Protein AF-A0A7S4SHX2-F1 (afdb_monomer)

Sequence (181 aa):
MDSRLLVDLASVGEGFYSYIPDPASVGGGIVMATAQLLATAAREVCLLIFPDAGLELQDPVVLGGWRVEDKGECVLVPLGSLQFGQSKDVVVPLKVTSPGDVCIAFRYTTNTGKRREGAAVDARVPGDVVAEAEVEVEAQWCRSICAQELRRVLASMTETSSEATLSSCRRFITDVSKKIE

Foldseek 3Di:
DPVVVVVVVCVVVLHDDDDDPDPVCVVVVVVVRVVQVVQWFWFQKKKKKAWDDFKDFDPVQWFQPFDWDDPPRIIITGPGTDGPPDDDDIQGDIDGRAWTKMWMKMWTAGPVRDIDIGDIDIDTDHNDPDDDDDPVNLVVNLVRNVNVVVVVLVVVCVVDPDPVSVVSVVVVVVVSVVVND

Organism: NCBI:txid311494

Nearest PDB structures (foldseek):
  2yn3-assembly3_D  TM=4.699E-01  e=1.182E+00  Salmonella enterica subsp. enterica serovar Typhimurium str. LT2
  4xbm-assembly2_B  TM=4.355E-01  e=9.990E-01  Homo sapiens
  6tpu-assembly2_B  TM=5.310E-01  e=7.511E+00  Homo sapiens
  6zlx-assembly1_A  TM=2.372E-01  e=4.311E-01  Homo sapiens
  2yn3-assembly2_B  TM=3.269E-01  e=4.055E+00  Salmonella enterica subsp. enterica serovar Typhimurium str. LT2

Secondary structure (DSSP, 8-state):
--HHHHHHHHHHTT------SSGGGHHHHHHHHHHHHHTEEEEEEEEEEEE-TTEEEPSSSSTTS---EE-SS-EEEEEEEEETTB-------EEESS-EEEEEEEEEEETTS-EEEPPPEEEEE-SS--SSPPHHHHHHHHHHHHHHHHHHHHHHHHH--SHHHHHHHHHHHHHHHHH--

pLDDT: mean 83.36, std 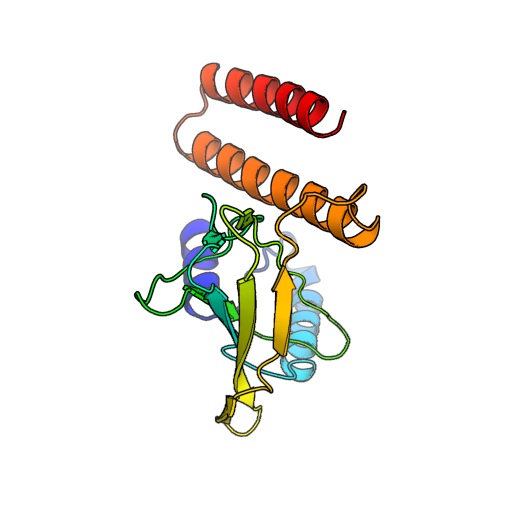10.48, range [42.97, 94.81]

Radius of gyration: 19.38 Å; Cα contacts (8 Å, |Δi|>4): 249; chains: 1; bounding box: 39×43×50 Å

Structure (mmCIF, N/CA/C/O backbone):
data_AF-A0A7S4SHX2-F1
#
_entry.id   AF-A0A7S4SHX2-F1
#
loop_
_atom_site.group_PDB
_atom_site.id
_atom_site.type_symbol
_atom_site.label_atom_id
_atom_site.label_alt_id
_atom_site.label_comp_id
_atom_site.label_asym_id
_atom_site.label_entity_id
_atom_site.label_seq_id
_atom_site.pdbx_PDB_ins_code
_atom_site.Cartn_x
_atom_site.Cartn_y
_atom_site.Cartn_z
_atom_site.occupancy
_atom_site.B_iso_or_equiv
_atom_site.auth_seq_id
_atom_site.auth_comp_id
_atom_site.auth_asym_id
_atom_site.auth_atom_id
_atom_site.pdbx_PDB_model_num
ATOM 1 N N . MET A 1 1 ? 1.999 1.743 -29.105 1.00 63.00 1 MET A N 1
ATOM 2 C CA . MET A 1 1 ? 2.151 0.791 -27.986 1.00 63.00 1 MET A CA 1
ATOM 3 C C . MET A 1 1 ? 1.043 1.078 -26.992 1.00 63.00 1 MET A C 1
ATOM 5 O O . MET A 1 1 ? 0.804 2.252 -26.739 1.00 63.00 1 MET A O 1
ATOM 9 N N . ASP A 1 2 ? 0.356 0.056 -26.486 1.00 83.06 2 ASP A N 1
ATOM 10 C CA . ASP A 1 2 ? -0.701 0.244 -25.488 1.00 83.06 2 ASP A CA 1
ATOM 11 C C . ASP A 1 2 ? -0.078 0.305 -24.086 1.00 83.06 2 ASP A C 1
ATOM 13 O O . ASP A 1 2 ? 0.272 -0.716 -23.494 1.00 83.06 2 ASP A O 1
ATOM 17 N N . SER A 1 3 ? 0.131 1.521 -23.582 1.00 83.19 3 SER A N 1
ATOM 18 C CA . SER A 1 3 ? 0.699 1.741 -22.251 1.00 83.19 3 SER A CA 1
ATOM 19 C C . SER A 1 3 ? -0.237 1.286 -21.134 1.00 83.19 3 SER A C 1
ATOM 21 O O . SER A 1 3 ? 0.256 0.945 -20.062 1.00 83.19 3 SER A O 1
ATOM 23 N N . ARG A 1 4 ? -1.557 1.232 -21.369 1.00 82.12 4 ARG A N 1
ATOM 24 C CA . ARG A 1 4 ? -2.521 0.770 -20.362 1.00 82.12 4 ARG A CA 1
ATOM 25 C C . ARG A 1 4 ? -2.327 -0.715 -20.104 1.00 82.12 4 ARG A C 1
ATOM 27 O O . ARG A 1 4 ? -2.115 -1.102 -18.963 1.00 82.12 4 ARG A O 1
ATOM 34 N N . LEU A 1 5 ? -2.240 -1.509 -21.171 1.00 88.19 5 LEU A N 1
ATOM 35 C CA . LEU A 1 5 ? -1.971 -2.944 -21.066 1.00 88.19 5 LEU A CA 1
ATOM 36 C C . LEU A 1 5 ? -0.662 -3.241 -20.314 1.00 88.19 5 LEU A C 1
ATOM 38 O O . LEU A 1 5 ? -0.605 -4.166 -19.508 1.00 88.19 5 LEU A O 1
ATOM 42 N N . LEU A 1 6 ? 0.396 -2.464 -20.563 1.00 88.12 6 LEU A N 1
ATOM 43 C CA . LEU A 1 6 ? 1.688 -2.657 -19.894 1.00 88.12 6 LEU A CA 1
ATOM 44 C C . LEU A 1 6 ? 1.652 -2.255 -18.414 1.00 88.12 6 LEU A C 1
ATOM 46 O O . LEU A 1 6 ? 2.275 -2.922 -17.589 1.00 88.12 6 LEU A O 1
ATOM 50 N N . VAL A 1 7 ? 0.907 -1.202 -18.068 1.00 85.06 7 VAL A N 1
ATOM 51 C CA . VAL A 1 7 ? 0.661 -0.810 -16.672 1.00 85.06 7 VAL A CA 1
ATOM 52 C C . VAL A 1 7 ? -0.168 -1.869 -15.949 1.00 85.06 7 VAL A C 1
ATOM 54 O O . VAL A 1 7 ? 0.149 -2.209 -14.809 1.00 85.06 7 VAL A O 1
ATOM 57 N N . ASP A 1 8 ? -1.176 -2.439 -16.605 1.00 85.00 8 ASP A N 1
ATOM 58 C CA . ASP A 1 8 ? -2.000 -3.506 -16.037 1.00 85.00 8 ASP A CA 1
ATOM 59 C C . ASP A 1 8 ? -1.182 -4.778 -15.816 1.00 85.00 8 ASP A C 1
ATOM 61 O O . ASP A 1 8 ? -1.235 -5.366 -14.737 1.00 85.00 8 ASP A O 1
ATOM 65 N N . LEU A 1 9 ? -0.355 -5.161 -16.793 1.00 86.69 9 LEU A N 1
ATOM 66 C CA . LEU A 1 9 ? 0.543 -6.306 -16.673 1.00 86.69 9 LEU A CA 1
ATOM 67 C C . LEU A 1 9 ? 1.544 -6.120 -15.528 1.00 86.69 9 LEU A C 1
ATOM 69 O O . LEU A 1 9 ? 1.740 -7.037 -14.732 1.00 86.69 9 LEU A O 1
ATOM 73 N N . ALA A 1 10 ? 2.145 -4.933 -15.415 1.00 85.56 10 ALA A N 1
ATOM 74 C CA . ALA A 1 10 ? 3.028 -4.604 -14.302 1.00 85.56 10 ALA A CA 1
ATOM 75 C C . ALA A 1 10 ? 2.276 -4.655 -12.963 1.00 85.56 10 ALA A C 1
ATOM 77 O O . ALA A 1 10 ? 2.775 -5.235 -12.005 1.00 85.56 10 ALA A O 1
ATOM 78 N N . SER A 1 11 ? 1.048 -4.135 -12.913 1.00 78.94 11 SER A N 1
ATOM 79 C CA . SER A 1 11 ? 0.213 -4.150 -11.706 1.00 78.94 11 SER A CA 1
ATOM 80 C C . SER A 1 11 ? -0.168 -5.567 -11.268 1.00 78.94 11 SER A C 1
ATOM 82 O O . SER A 1 11 ? -0.203 -5.843 -10.074 1.00 78.94 11 SER A O 1
ATOM 84 N N . VAL A 1 12 ? -0.455 -6.472 -12.211 1.00 80.62 12 VAL A N 1
ATOM 85 C CA . VAL A 1 12 ? -0.759 -7.888 -11.925 1.00 80.62 12 VAL A CA 1
ATOM 86 C C . VAL A 1 12 ? 0.500 -8.662 -11.533 1.00 80.62 12 VAL A C 1
ATOM 88 O O . VAL A 1 12 ? 0.444 -9.515 -10.655 1.00 80.62 12 VAL A O 1
ATOM 91 N N . GLY A 1 13 ? 1.637 -8.365 -12.163 1.00 80.25 13 GLY A N 1
ATOM 92 C CA . GLY A 1 13 ? 2.916 -9.017 -11.882 1.00 80.25 13 GLY A CA 1
ATOM 93 C C . GLY A 1 13 ? 3.686 -8.449 -10.686 1.00 80.25 13 GLY A C 1
ATOM 94 O O . GLY A 1 13 ? 4.833 -8.846 -10.494 1.00 80.25 13 GLY A O 1
ATOM 95 N N . GLU A 1 14 ? 3.106 -7.503 -9.937 1.00 74.06 14 GLU A N 1
ATOM 96 C CA . GLU A 1 14 ? 3.786 -6.723 -8.885 1.00 74.06 14 GLU A CA 1
ATOM 97 C C . GLU A 1 14 ? 5.120 -6.102 -9.355 1.00 74.06 14 GLU A C 1
ATOM 99 O O . GLU A 1 14 ? 6.087 -5.987 -8.601 1.00 74.06 14 GLU A O 1
ATOM 104 N N . GLY A 1 15 ? 5.186 -5.741 -10.635 1.00 78.50 15 GLY A N 1
ATOM 105 C CA . GLY A 1 15 ? 6.356 -5.179 -11.293 1.00 78.50 15 GLY A CA 1
ATOM 106 C C . GLY A 1 15 ? 6.233 -3.679 -11.538 1.00 78.50 15 GLY A C 1
ATOM 107 O O . GLY A 1 15 ? 5.272 -3.019 -11.146 1.00 78.50 15 GLY A O 1
ATOM 108 N N . PHE A 1 16 ? 7.219 -3.139 -12.249 1.00 79.69 16 PHE A N 1
ATOM 109 C CA . PHE A 1 16 ? 7.261 -1.728 -12.616 1.00 79.69 16 PHE A CA 1
ATOM 110 C C . PHE A 1 16 ? 7.205 -1.580 -14.132 1.00 79.69 16 PHE A C 1
ATOM 112 O O . PHE A 1 16 ? 7.867 -2.310 -14.869 1.00 79.69 16 PHE A O 1
ATOM 119 N N . TYR A 1 17 ? 6.437 -0.597 -14.590 1.00 86.69 17 TYR A N 1
ATOM 120 C CA . TYR A 1 17 ? 6.470 -0.130 -15.967 1.00 86.69 17 TYR A CA 1
ATOM 121 C C . TYR A 1 17 ? 7.208 1.208 -16.016 1.00 86.69 17 TYR A C 1
ATOM 123 O O . TYR A 1 17 ? 6.939 2.100 -15.213 1.00 86.69 17 TYR A O 1
ATOM 131 N N . SER A 1 18 ? 8.124 1.352 -16.972 1.00 84.44 18 SER A N 1
ATOM 132 C CA . SER A 1 18 ? 8.821 2.608 -17.234 1.00 84.44 18 SER A CA 1
ATOM 133 C C . SER A 1 18 ? 8.745 2.930 -18.718 1.00 84.44 18 SER A C 1
ATOM 135 O O . SER A 1 18 ? 9.095 2.104 -19.562 1.00 84.44 18 SER A O 1
ATOM 137 N N . TYR A 1 19 ? 8.270 4.133 -19.034 1.00 87.19 19 TYR A N 1
ATOM 138 C CA . TYR A 1 19 ? 8.287 4.651 -20.393 1.00 87.19 19 TYR A CA 1
ATOM 139 C C . TYR A 1 19 ? 9.632 5.327 -20.660 1.00 87.19 19 TYR A C 1
ATOM 141 O O . TYR A 1 19 ? 10.024 6.242 -19.938 1.00 87.19 19 TYR A O 1
ATOM 149 N N . ILE A 1 20 ? 10.323 4.883 -21.709 1.00 88.50 20 ILE A N 1
ATOM 150 C CA . ILE A 1 20 ? 11.644 5.385 -22.091 1.00 88.50 20 ILE A CA 1
ATOM 151 C C . ILE A 1 20 ? 11.479 6.212 -23.374 1.00 88.50 20 ILE A C 1
ATOM 153 O O . ILE A 1 20 ? 11.303 5.628 -24.444 1.00 88.50 20 ILE A O 1
ATOM 157 N N . PRO A 1 21 ? 11.491 7.556 -23.292 1.00 87.12 21 PRO A N 1
ATOM 158 C CA . PRO A 1 21 ? 11.222 8.423 -24.442 1.00 87.12 21 PRO A CA 1
ATOM 159 C C . PRO A 1 21 ? 12.383 8.478 -25.445 1.00 87.12 21 PRO A C 1
ATOM 161 O O . PRO A 1 21 ? 12.156 8.766 -26.617 1.00 87.12 21 PRO A O 1
ATOM 164 N N . ASP A 1 22 ? 13.609 8.203 -24.991 1.00 91.12 22 ASP A N 1
ATOM 165 C CA . ASP A 1 22 ? 14.826 8.199 -25.805 1.00 91.12 22 ASP A CA 1
ATOM 166 C C . ASP A 1 22 ? 15.535 6.837 -25.690 1.00 91.12 22 ASP A C 1
ATOM 168 O O . ASP A 1 22 ? 15.981 6.479 -24.592 1.00 91.12 22 ASP A O 1
ATOM 172 N N . PRO A 1 23 ? 15.696 6.079 -26.791 1.00 90.12 23 PRO A N 1
ATOM 173 C CA . PRO A 1 23 ? 16.412 4.806 -26.795 1.00 90.12 23 PRO A CA 1
ATOM 174 C C . PRO A 1 23 ? 17.828 4.875 -26.213 1.00 90.12 23 PRO A C 1
ATOM 176 O O . PRO A 1 23 ? 18.279 3.893 -25.625 1.00 90.12 23 PRO A O 1
ATOM 179 N N . ALA A 1 24 ? 18.523 6.015 -26.310 1.00 93.06 24 ALA A N 1
ATOM 180 C CA . ALA A 1 24 ? 19.858 6.168 -25.727 1.00 93.06 24 ALA A CA 1
ATOM 181 C C . ALA A 1 24 ? 19.855 6.042 -24.190 1.00 93.06 24 ALA A C 1
ATOM 183 O O . ALA A 1 24 ? 20.862 5.668 -23.590 1.00 93.06 24 ALA A O 1
ATOM 184 N N . SER A 1 25 ? 18.710 6.284 -23.545 1.00 89.38 25 SER A N 1
ATOM 185 C CA . SER A 1 25 ? 18.538 6.188 -22.090 1.00 89.38 25 SER A CA 1
ATOM 186 C C . SER A 1 25 ? 18.133 4.791 -21.591 1.00 89.38 25 SER A C 1
ATOM 188 O O . SER A 1 25 ? 18.010 4.578 -20.382 1.00 89.38 25 SER A O 1
ATOM 190 N N . VAL A 1 26 ? 17.992 3.804 -22.490 1.00 93.31 26 VAL A N 1
ATOM 191 C CA . VAL A 1 26 ? 17.561 2.438 -22.134 1.00 93.31 26 VAL A CA 1
ATOM 192 C C . VAL A 1 26 ? 18.474 1.767 -21.108 1.00 93.31 26 VAL A C 1
ATOM 194 O O . VAL A 1 26 ? 17.993 1.093 -20.197 1.00 93.31 26 VAL A O 1
ATOM 197 N N . GLY A 1 27 ? 19.787 2.006 -21.200 1.00 91.62 27 GLY A N 1
ATOM 198 C CA . GLY A 1 27 ? 20.759 1.457 -20.255 1.00 91.62 27 GLY A CA 1
ATOM 199 C C . GLY A 1 27 ? 20.479 1.896 -18.816 1.00 91.62 27 GLY A C 1
ATOM 200 O O . GLY A 1 27 ? 20.525 1.074 -17.904 1.00 91.62 27 GLY A O 1
ATOM 201 N N . GLY A 1 28 ? 20.096 3.162 -18.617 1.00 91.12 28 GLY A N 1
ATOM 202 C CA . GLY A 1 28 ? 19.725 3.687 -17.301 1.00 91.12 28 GLY A CA 1
ATOM 203 C C . GLY A 1 28 ? 18.475 3.012 -16.734 1.00 91.12 28 GLY A C 1
ATOM 204 O O . GLY A 1 28 ? 18.450 2.651 -15.558 1.00 91.12 28 GLY A O 1
ATOM 205 N N . GLY A 1 29 ? 17.473 2.759 -17.583 1.00 89.25 29 GLY A N 1
ATOM 206 C CA . GLY A 1 29 ? 16.267 2.020 -17.200 1.00 89.25 29 GLY A CA 1
ATOM 207 C C . GLY A 1 29 ? 16.567 0.595 -16.720 1.00 89.25 29 GLY A C 1
ATOM 208 O O . GLY A 1 29 ? 16.051 0.173 -15.687 1.00 89.25 29 GLY A O 1
ATOM 209 N N . ILE A 1 30 ? 17.455 -0.123 -17.416 1.00 91.06 30 ILE A N 1
ATOM 210 C CA . ILE A 1 30 ? 17.873 -1.486 -17.037 1.00 91.06 30 ILE A CA 1
ATOM 211 C C . ILE A 1 30 ? 18.641 -1.486 -15.710 1.00 91.06 30 ILE A C 1
ATOM 213 O O . ILE A 1 30 ? 18.382 -2.327 -14.845 1.00 91.06 30 ILE A O 1
ATOM 217 N N . VAL A 1 31 ? 19.571 -0.543 -15.525 1.00 93.88 31 VAL A N 1
ATOM 218 C CA . VAL A 1 31 ? 20.340 -0.419 -14.277 1.00 93.88 31 VAL A CA 1
ATOM 219 C C . VAL A 1 31 ? 19.411 -0.129 -13.099 1.00 93.88 31 VAL A C 1
ATOM 221 O O . VAL A 1 31 ? 19.521 -0.787 -12.067 1.00 93.88 31 VAL A O 1
ATOM 224 N N . MET A 1 32 ? 18.451 0.786 -13.266 1.00 89.50 32 MET A N 1
ATOM 225 C CA . MET A 1 32 ? 17.457 1.097 -12.235 1.00 89.50 32 MET A CA 1
ATOM 226 C C . MET A 1 32 ? 16.594 -0.122 -11.887 1.00 89.50 32 MET A C 1
ATOM 228 O O . MET A 1 32 ? 16.439 -0.447 -10.712 1.00 89.50 32 MET A O 1
ATOM 232 N N . ALA A 1 33 ? 16.083 -0.839 -12.892 1.00 88.75 33 ALA A N 1
ATOM 233 C CA . ALA A 1 33 ? 15.281 -2.042 -12.670 1.00 88.75 33 ALA A CA 1
ATOM 234 C C . ALA A 1 33 ? 16.078 -3.134 -11.932 1.00 88.75 33 ALA A C 1
ATOM 236 O O . ALA A 1 33 ? 15.572 -3.766 -11.004 1.00 88.75 33 ALA A O 1
ATOM 237 N N . THR A 1 34 ? 17.351 -3.315 -12.295 1.00 91.56 34 THR A N 1
ATOM 238 C CA . THR A 1 34 ? 18.249 -4.266 -11.623 1.00 91.56 34 THR A CA 1
ATOM 239 C C . THR A 1 34 ? 18.500 -3.852 -10.175 1.00 91.56 34 THR A C 1
ATOM 241 O O . THR A 1 34 ? 18.431 -4.687 -9.276 1.00 91.56 34 THR A O 1
ATOM 244 N N . ALA A 1 35 ? 18.733 -2.561 -9.924 1.00 90.69 35 ALA A N 1
ATOM 245 C CA . ALA A 1 35 ? 18.922 -2.037 -8.576 1.00 90.69 35 ALA A CA 1
ATOM 246 C C . ALA A 1 35 ? 17.677 -2.247 -7.699 1.00 90.69 35 ALA A C 1
ATOM 248 O O . ALA A 1 35 ? 17.803 -2.728 -6.577 1.00 90.69 35 ALA A O 1
ATOM 249 N N . GLN A 1 36 ? 16.477 -1.968 -8.218 1.00 88.19 36 GLN A N 1
ATOM 250 C CA . GLN A 1 36 ? 15.208 -2.209 -7.519 1.00 88.19 36 GLN A CA 1
ATOM 251 C C . GLN A 1 36 ? 15.005 -3.692 -7.179 1.00 88.19 36 GLN A C 1
ATOM 253 O O . GLN A 1 36 ? 14.590 -4.029 -6.067 1.00 88.19 36 GLN A O 1
ATOM 258 N N . LEU A 1 37 ? 15.343 -4.589 -8.108 1.00 88.25 37 LEU A N 1
ATOM 259 C CA . LEU A 1 37 ? 15.261 -6.031 -7.885 1.00 88.25 37 LEU A CA 1
ATOM 260 C C . LEU A 1 37 ? 16.235 -6.489 -6.791 1.00 88.25 37 LEU A C 1
ATOM 262 O O . LEU A 1 37 ? 15.842 -7.227 -5.892 1.00 88.25 37 LEU A O 1
ATOM 266 N N . LEU A 1 38 ? 17.481 -6.013 -6.824 1.00 90.50 38 LEU A N 1
ATOM 267 C CA . LEU A 1 38 ? 18.499 -6.351 -5.823 1.00 90.50 38 LEU A CA 1
ATOM 268 C C . LEU A 1 38 ? 18.214 -5.726 -4.449 1.00 90.50 38 LEU A C 1
ATOM 270 O O . LEU A 1 38 ? 18.573 -6.309 -3.428 1.00 90.50 38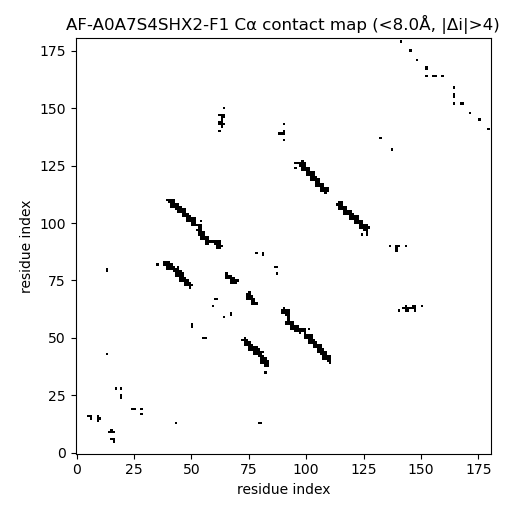 LEU A O 1
ATOM 274 N N . ALA A 1 39 ? 17.548 -4.572 -4.411 1.00 91.56 39 ALA A N 1
ATOM 275 C CA . ALA A 1 39 ? 17.140 -3.903 -3.179 1.00 91.56 39 ALA A CA 1
ATOM 276 C C . ALA A 1 39 ? 15.856 -4.486 -2.564 1.00 91.56 39 ALA A C 1
ATOM 278 O O . ALA A 1 39 ? 15.449 -4.049 -1.487 1.00 91.56 39 ALA A O 1
ATOM 279 N N . THR A 1 40 ? 15.199 -5.450 -3.217 1.00 90.88 40 THR A N 1
ATOM 280 C CA . THR A 1 40 ? 13.945 -6.031 -2.724 1.00 90.88 40 THR A CA 1
ATOM 281 C C . THR A 1 40 ? 14.190 -6.874 -1.470 1.00 90.88 40 THR A C 1
ATOM 283 O O . THR A 1 40 ? 14.861 -7.904 -1.507 1.00 90.88 40 THR A O 1
ATOM 286 N N . ALA A 1 41 ? 13.604 -6.445 -0.354 1.00 90.31 41 ALA A N 1
ATOM 287 C CA . ALA A 1 41 ? 13.675 -7.113 0.941 1.00 90.31 41 ALA A CA 1
ATOM 288 C C . ALA A 1 41 ? 12.588 -8.189 1.092 1.00 90.31 41 ALA A C 1
ATOM 290 O O . ALA A 1 41 ? 12.845 -9.278 1.610 1.00 90.31 41 ALA A O 1
ATOM 291 N N . ALA A 1 42 ? 11.377 -7.892 0.617 1.00 91.88 42 ALA A N 1
ATOM 292 C CA . ALA A 1 42 ? 10.224 -8.780 0.692 1.00 91.88 42 ALA A CA 1
ATOM 293 C C . ALA A 1 42 ? 9.330 -8.626 -0.545 1.00 91.88 42 ALA A C 1
ATOM 295 O O . ALA A 1 42 ? 9.253 -7.549 -1.135 1.00 91.88 42 ALA A O 1
ATOM 296 N N . ARG A 1 43 ? 8.661 -9.710 -0.935 1.00 91.75 43 ARG A N 1
ATOM 297 C CA . ARG A 1 43 ? 7.742 -9.793 -2.083 1.00 91.75 43 ARG A CA 1
ATOM 298 C C . ARG A 1 43 ? 6.343 -10.165 -1.604 1.00 91.75 43 ARG A C 1
ATOM 300 O O . ARG A 1 43 ? 6.237 -10.724 -0.513 1.00 91.75 43 ARG A O 1
ATOM 307 N N . GLU A 1 44 ? 5.312 -9.919 -2.414 1.00 91.00 44 GLU A N 1
ATOM 308 C CA . GLU A 1 44 ? 3.923 -10.299 -2.099 1.00 91.00 44 GLU A CA 1
ATOM 309 C C . GLU A 1 44 ? 3.505 -9.834 -0.692 1.00 91.00 44 GLU A C 1
ATOM 311 O O . GLU A 1 44 ? 2.950 -10.595 0.104 1.00 91.00 44 GLU A O 1
ATOM 316 N N . VAL A 1 45 ? 3.888 -8.608 -0.329 1.00 92.81 45 VAL A N 1
ATOM 317 C CA . VAL A 1 45 ? 3.605 -8.050 0.988 1.00 92.81 45 VAL A CA 1
ATOM 318 C C . VAL A 1 45 ? 2.137 -7.666 1.037 1.00 92.81 45 VAL A C 1
ATOM 320 O O . VAL A 1 45 ? 1.677 -6.852 0.239 1.00 92.81 45 VAL A O 1
ATOM 323 N N . CYS A 1 46 ? 1.419 -8.217 2.003 1.00 94.00 46 CYS A N 1
ATOM 324 C CA . CYS A 1 46 ? 0.022 -7.915 2.269 1.00 94.00 46 CYS A CA 1
ATOM 325 C C . CYS A 1 46 ? -0.115 -7.403 3.698 1.00 94.00 46 CYS A C 1
ATOM 327 O O . CYS A 1 46 ? 0.357 -8.056 4.629 1.00 94.00 46 CYS A O 1
ATOM 329 N N . LEU A 1 47 ? -0.787 -6.269 3.868 1.00 94.56 47 LEU A N 1
ATOM 330 C CA . LEU A 1 47 ? -1.238 -5.788 5.169 1.00 94.56 47 LEU A CA 1
ATOM 331 C C . LEU A 1 47 ? -2.602 -6.411 5.470 1.00 94.56 47 LEU A C 1
ATOM 333 O O . LEU A 1 47 ? -3.468 -6.421 4.598 1.00 94.56 47 LEU A O 1
ATOM 337 N N . LEU A 1 48 ? -2.785 -6.938 6.674 1.00 94.81 48 LEU A N 1
ATOM 338 C CA . LEU A 1 48 ? -4.053 -7.465 7.162 1.00 94.81 48 LEU A CA 1
ATOM 339 C C . LEU A 1 48 ? -4.530 -6.580 8.310 1.00 94.81 48 LEU A C 1
ATOM 341 O O . LEU A 1 48 ? -3.788 -6.366 9.268 1.00 94.81 48 LEU A O 1
ATOM 345 N N . ILE A 1 49 ? -5.750 -6.070 8.195 1.00 94.06 49 ILE A N 1
ATOM 346 C CA . ILE A 1 49 ? -6.360 -5.153 9.156 1.00 94.06 49 ILE A CA 1
ATOM 347 C C . ILE A 1 49 ? -7.580 -5.846 9.757 1.00 94.06 49 ILE A C 1
ATOM 349 O O . ILE A 1 49 ? -8.488 -6.245 9.026 1.00 94.06 49 ILE A O 1
ATOM 353 N N . PHE A 1 50 ? -7.593 -5.969 11.080 1.00 93.56 50 PHE A N 1
ATOM 354 C CA . PHE A 1 50 ? -8.651 -6.599 11.862 1.00 93.56 50 PHE A CA 1
ATOM 355 C C . PHE A 1 50 ? -9.239 -5.545 12.814 1.00 93.56 50 PHE A C 1
ATOM 357 O O . PHE A 1 50 ? -8.651 -5.282 13.866 1.00 93.56 50 PHE A O 1
ATOM 364 N N . PRO A 1 51 ? -10.334 -4.867 12.430 1.00 90.94 51 PRO A N 1
ATOM 365 C CA . PRO A 1 51 ? -11.008 -3.919 13.309 1.00 90.94 51 PRO A CA 1
ATOM 366 C C . PRO A 1 51 ? -11.886 -4.646 14.340 1.00 90.94 51 PRO A C 1
ATOM 368 O O . PRO A 1 51 ? -12.624 -5.568 13.991 1.00 90.94 51 PRO A O 1
ATOM 371 N N . ASP A 1 52 ? -11.843 -4.205 15.597 1.00 90.88 52 ASP A N 1
ATOM 372 C CA . ASP A 1 52 ? -12.734 -4.707 16.646 1.00 90.88 52 ASP A CA 1
ATOM 373 C C . ASP A 1 52 ? -14.203 -4.296 16.461 1.00 90.88 52 ASP A C 1
ATOM 375 O O . ASP A 1 52 ? -14.554 -3.352 15.745 1.00 90.88 52 ASP A O 1
ATOM 379 N N . ALA A 1 53 ? -15.075 -4.965 17.224 1.00 78.19 53 ALA A N 1
ATOM 380 C CA . ALA A 1 53 ? -16.468 -4.574 17.394 1.00 78.19 53 ALA A CA 1
ATOM 381 C C . ALA A 1 53 ? -16.566 -3.132 17.937 1.00 78.19 53 ALA A C 1
ATOM 383 O O . ALA A 1 53 ? -16.284 -2.870 19.106 1.00 78.19 53 ALA A O 1
ATOM 384 N N . GLY A 1 54 ? -16.966 -2.197 17.070 1.00 81.75 54 GLY A N 1
ATOM 385 C CA . GLY A 1 54 ? -17.050 -0.764 17.378 1.00 81.75 54 GLY A CA 1
ATOM 386 C C . GLY A 1 54 ? -16.235 0.137 16.449 1.00 81.75 54 GLY A C 1
ATOM 387 O O . GLY A 1 54 ? -16.432 1.357 16.455 1.00 81.75 54 GLY A O 1
ATOM 388 N N . LEU A 1 55 ? -15.357 -0.448 15.632 1.00 88.12 55 LEU A N 1
ATOM 389 C CA . LEU A 1 55 ? -14.557 0.258 14.640 1.00 88.12 55 LEU A CA 1
ATOM 390 C C . LEU A 1 55 ? -15.029 -0.119 13.236 1.00 88.12 55 LEU A C 1
ATOM 392 O O . LEU A 1 55 ? -14.960 -1.272 12.823 1.00 88.12 55 LEU A O 1
ATOM 396 N N . GLU A 1 56 ? -15.512 0.869 12.493 1.00 88.81 56 GLU A N 1
ATOM 397 C CA . GLU A 1 56 ? -15.934 0.698 11.105 1.00 88.81 56 GLU A CA 1
ATOM 398 C C . GLU A 1 56 ? -14.871 1.305 10.184 1.00 88.81 56 GLU A C 1
ATOM 400 O O . GLU A 1 56 ? -14.516 2.478 10.315 1.00 88.81 56 GLU A O 1
ATOM 405 N N . LEU A 1 57 ? -14.360 0.523 9.233 1.00 88.69 57 LEU A N 1
ATOM 406 C CA . LEU A 1 57 ? -13.503 1.048 8.168 1.00 88.69 57 LEU A CA 1
ATOM 407 C C . LEU A 1 57 ? -14.350 1.939 7.250 1.00 88.69 57 LEU A C 1
ATOM 409 O O . LEU A 1 57 ? -15.387 1.504 6.753 1.00 88.69 57 LEU A O 1
ATOM 413 N N . GLN A 1 58 ? -13.939 3.192 7.050 1.00 87.88 58 GLN A N 1
ATOM 414 C CA . GLN A 1 58 ? -14.676 4.118 6.185 1.00 87.88 58 GLN A CA 1
ATOM 415 C C . GLN A 1 58 ? -14.298 3.924 4.725 1.00 87.88 58 GLN A C 1
ATOM 417 O O . GLN A 1 58 ? -13.138 3.682 4.424 1.00 87.88 58 GLN A O 1
ATOM 422 N N . ASP A 1 59 ? -15.243 4.136 3.811 1.00 81.94 59 ASP A N 1
ATOM 423 C CA . ASP A 1 59 ? -14.937 4.191 2.385 1.00 81.94 59 ASP A CA 1
ATOM 424 C C . ASP A 1 59 ? -14.309 5.541 1.985 1.00 81.94 59 ASP A C 1
ATOM 426 O O . ASP A 1 59 ? -14.873 6.599 2.280 1.00 81.94 59 ASP A O 1
ATOM 430 N N . PRO A 1 60 ? -13.186 5.547 1.243 1.00 84.81 60 PRO A N 1
ATOM 431 C CA . PRO A 1 60 ? -12.404 4.383 0.816 1.00 84.81 60 PRO A CA 1
ATOM 432 C C . PRO A 1 60 ? -11.626 3.750 1.983 1.00 84.81 60 PRO A C 1
ATOM 434 O O . PRO A 1 60 ? -10.915 4.459 2.691 1.00 84.81 60 PRO A O 1
ATOM 437 N N . VAL A 1 61 ? -11.678 2.414 2.105 1.00 87.00 61 VAL A N 1
ATOM 438 C CA . VAL A 1 61 ? -11.050 1.655 3.214 1.00 87.00 61 VAL A CA 1
ATOM 439 C C . VAL A 1 61 ? -9.566 1.980 3.404 1.00 87.00 61 VAL A C 1
ATOM 441 O O . VAL A 1 61 ? -9.045 1.939 4.515 1.00 87.00 61 VAL A O 1
ATOM 444 N N . VAL A 1 62 ? -8.879 2.328 2.315 1.00 90.38 62 VAL A N 1
ATOM 445 C CA . VAL A 1 62 ? -7.505 2.825 2.336 1.00 90.38 62 VAL A CA 1
ATOM 446 C C . VAL A 1 62 ? -7.375 4.006 1.373 1.00 90.38 62 VAL A C 1
ATOM 448 O O . VAL A 1 62 ? -7.755 3.911 0.201 1.00 90.38 62 VAL A O 1
ATOM 451 N N . LEU A 1 63 ? -6.790 5.112 1.837 1.00 87.25 63 LEU A N 1
ATOM 452 C CA . LEU A 1 63 ? -6.534 6.292 1.001 1.00 87.25 63 LEU A CA 1
ATOM 453 C C . LEU A 1 63 ? -5.326 6.086 0.083 1.00 87.25 63 LEU A C 1
ATOM 455 O O . LEU A 1 63 ? -4.393 5.366 0.414 1.00 87.25 63 LEU A O 1
ATOM 459 N N . GLY A 1 64 ? -5.308 6.759 -1.070 1.00 84.25 64 GLY A N 1
ATOM 460 C CA . GLY A 1 64 ? -4.222 6.624 -2.058 1.00 84.25 64 GLY A CA 1
ATOM 461 C C . GLY A 1 64 ? -4.529 5.630 -3.179 1.00 84.25 64 GLY A C 1
ATOM 462 O O . GLY A 1 64 ? -3.675 5.345 -4.020 1.00 84.25 64 GLY A O 1
ATOM 463 N N . GLY A 1 65 ? -5.766 5.125 -3.228 1.00 83.12 65 GLY A N 1
ATOM 464 C CA 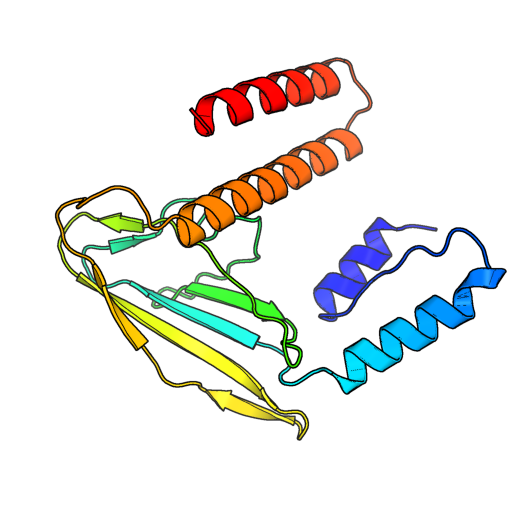. GLY A 1 65 ? -6.246 4.233 -4.283 1.00 83.12 65 GLY A CA 1
ATOM 465 C C . GLY A 1 65 ? -5.582 2.858 -4.258 1.00 83.12 65 GLY A C 1
ATOM 466 O O . GLY A 1 65 ? -5.344 2.277 -5.318 1.00 83.12 65 GLY A O 1
ATOM 467 N N . TRP A 1 66 ? -5.221 2.366 -3.074 1.00 87.75 66 TRP A N 1
ATOM 468 C CA . TRP A 1 66 ? -4.753 0.994 -2.916 1.00 87.75 66 TRP A CA 1
ATOM 469 C C . TRP A 1 66 ? -5.849 0.007 -3.306 1.00 87.75 66 TRP A C 1
ATOM 471 O O . TRP A 1 66 ? -7.041 0.292 -3.185 1.00 87.75 66 TRP A O 1
ATOM 481 N N . ARG A 1 67 ? -5.433 -1.168 -3.782 1.00 86.50 67 ARG A N 1
ATOM 482 C CA . ARG A 1 67 ? -6.355 -2.292 -3.932 1.00 86.50 67 ARG A CA 1
ATOM 483 C C . ARG A 1 67 ? -6.644 -2.851 -2.549 1.00 86.50 67 ARG A C 1
ATOM 485 O O . ARG A 1 67 ? -5.741 -2.953 -1.723 1.00 86.50 67 ARG A O 1
ATOM 492 N N . VAL A 1 68 ? -7.900 -3.193 -2.321 1.00 90.94 68 VAL A N 1
ATOM 493 C CA . VAL A 1 68 ? -8.379 -3.700 -1.044 1.00 90.94 68 VAL A CA 1
ATOM 494 C C . VAL A 1 68 ? -9.225 -4.932 -1.323 1.00 90.94 68 VAL A C 1
ATOM 496 O O . VAL A 1 68 ? -10.076 -4.913 -2.212 1.00 90.94 68 VAL A O 1
ATOM 499 N N . GLU A 1 69 ? -8.966 -6.004 -0.588 1.00 91.75 69 GLU A N 1
ATOM 500 C CA . GLU A 1 69 ? -9.745 -7.233 -0.623 1.00 91.75 69 GLU A CA 1
ATOM 501 C C . GLU A 1 69 ? -10.393 -7.452 0.740 1.00 91.75 69 GLU A C 1
ATOM 503 O O . GLU A 1 69 ? -9.705 -7.699 1.730 1.00 91.75 69 GLU A O 1
ATOM 508 N N . ASP A 1 70 ? -11.719 -7.392 0.784 1.00 89.56 70 ASP A N 1
ATOM 509 C CA . ASP A 1 70 ? -12.480 -7.766 1.971 1.00 89.56 70 ASP A CA 1
ATOM 510 C C . ASP A 1 70 ? -12.540 -9.301 2.089 1.00 89.56 70 ASP A C 1
ATOM 512 O O . ASP A 1 70 ? -12.928 -10.001 1.146 1.00 89.56 70 ASP A O 1
ATOM 516 N N . LYS A 1 71 ? -12.096 -9.838 3.231 1.00 89.81 71 LYS A N 1
ATOM 517 C CA . LYS A 1 71 ? -12.143 -11.269 3.570 1.00 89.81 71 LYS A CA 1
ATOM 518 C C . LYS A 1 71 ? -13.155 -11.568 4.684 1.00 89.81 71 LYS A C 1
ATOM 520 O O . LYS A 1 71 ? -13.128 -12.665 5.239 1.00 89.81 71 LYS A O 1
ATOM 525 N N . GLY A 1 72 ? -14.040 -10.627 5.008 1.00 85.25 72 GLY A N 1
ATOM 526 C CA . GLY A 1 72 ? -15.075 -10.740 6.034 1.00 85.25 72 GLY A CA 1
ATOM 527 C C . GLY A 1 72 ? -14.542 -10.484 7.442 1.00 85.25 72 GLY A C 1
ATOM 528 O O . GLY A 1 72 ? -14.990 -9.560 8.108 1.00 85.25 72 GLY A O 1
ATOM 529 N N . GLU A 1 73 ? -13.572 -11.282 7.893 1.00 85.12 73 GLU A N 1
ATOM 530 C CA . GLU A 1 73 ? -12.952 -11.123 9.224 1.00 85.12 73 GLU A CA 1
ATOM 531 C C . GLU A 1 73 ? -11.797 -10.114 9.232 1.00 85.12 73 GLU A C 1
ATOM 533 O O . GLU A 1 73 ? -11.399 -9.616 10.282 1.00 85.12 73 GLU A O 1
ATOM 538 N N . CYS A 1 74 ? -11.230 -9.830 8.060 1.00 90.94 74 CYS A N 1
ATOM 539 C CA . CYS A 1 74 ? -10.157 -8.862 7.907 1.00 90.94 74 CYS A CA 1
ATOM 540 C C . CYS A 1 74 ? -10.181 -8.226 6.530 1.00 90.94 74 CYS A C 1
ATOM 542 O O . CYS A 1 74 ? -10.695 -8.789 5.558 1.00 90.94 74 CYS A O 1
ATOM 544 N N . VAL A 1 75 ? -9.539 -7.072 6.449 1.00 93.75 75 VAL A N 1
ATOM 545 C CA . VAL A 1 75 ? -9.256 -6.408 5.190 1.00 93.75 75 VAL A CA 1
ATOM 546 C C . VAL A 1 75 ? -7.806 -6.649 4.807 1.00 93.75 75 VAL A C 1
ATOM 548 O O . VAL A 1 75 ? -6.892 -6.395 5.591 1.00 93.75 75 VAL A O 1
ATOM 551 N N . LEU A 1 76 ? -7.597 -7.119 3.579 1.00 94.19 76 LEU A N 1
ATOM 552 C CA . LEU A 1 76 ? -6.281 -7.357 3.010 1.00 94.19 76 LEU A CA 1
ATOM 553 C C . LEU A 1 76 ? -5.920 -6.246 2.020 1.00 94.19 76 LEU A C 1
ATOM 555 O O . LEU A 1 76 ? -6.660 -5.963 1.079 1.00 94.19 76 LEU A O 1
ATOM 559 N N . VAL A 1 77 ? -4.747 -5.646 2.206 1.00 93.94 77 VAL A N 1
ATOM 560 C CA . VAL A 1 77 ? -4.209 -4.581 1.351 1.00 93.94 77 VAL A CA 1
ATOM 561 C C . VAL A 1 77 ? -2.896 -5.068 0.732 1.00 93.94 77 VAL A C 1
ATOM 563 O O . VAL A 1 77 ? -1.880 -5.138 1.434 1.00 93.94 77 VAL A O 1
ATOM 566 N N . PRO A 1 78 ? -2.871 -5.435 -0.563 1.00 92.69 78 PRO A N 1
ATOM 567 C CA . PRO A 1 78 ? -1.640 -5.813 -1.246 1.00 92.69 78 PRO A CA 1
ATOM 568 C C . PRO A 1 78 ? -0.734 -4.588 -1.428 1.00 92.69 78 PRO A C 1
ATOM 570 O O . PRO A 1 78 ? -1.091 -3.620 -2.103 1.00 92.69 78 PRO A O 1
ATOM 573 N N . LEU A 1 79 ? 0.458 -4.636 -0.838 1.00 91.38 79 LEU A N 1
ATOM 574 C CA . LEU A 1 79 ? 1.480 -3.588 -0.907 1.00 91.38 79 LEU A CA 1
ATOM 575 C C . LEU A 1 79 ? 2.567 -3.880 -1.959 1.00 91.38 79 LEU A C 1
ATOM 577 O O . LEU A 1 79 ? 3.374 -2.993 -2.273 1.00 91.38 79 LEU A O 1
ATOM 581 N N . GLY A 1 80 ? 2.586 -5.101 -2.505 1.00 90.62 80 GLY A N 1
ATOM 582 C CA . GLY A 1 80 ? 3.563 -5.576 -3.486 1.00 90.62 80 GLY A CA 1
ATOM 583 C C . GLY A 1 80 ? 4.919 -5.866 -2.845 1.00 90.62 80 GLY A C 1
ATOM 584 O O . GLY A 1 80 ? 5.000 -6.503 -1.800 1.00 90.62 80 GLY A O 1
ATOM 585 N N . SER A 1 81 ? 6.013 -5.393 -3.439 1.00 90.44 81 SER A N 1
ATOM 586 C CA . SER A 1 81 ? 7.358 -5.571 -2.878 1.00 90.44 81 SER A CA 1
ATOM 587 C C . SER A 1 81 ? 7.763 -4.454 -1.910 1.00 90.44 81 SER A C 1
ATOM 589 O O . SER A 1 81 ? 7.524 -3.276 -2.189 1.00 90.44 81 SER A O 1
ATOM 591 N N . LEU A 1 82 ? 8.483 -4.801 -0.841 1.00 91.06 82 LEU A N 1
ATOM 592 C CA . LEU A 1 82 ? 9.213 -3.857 0.011 1.00 91.06 82 LEU A CA 1
ATOM 593 C C . LEU A 1 82 ? 10.700 -3.867 -0.339 1.00 91.06 82 LEU A C 1
ATOM 595 O O . LEU A 1 82 ? 11.290 -4.933 -0.524 1.00 91.06 82 LEU A O 1
ATOM 599 N N . GLN A 1 83 ? 11.310 -2.685 -0.392 1.00 91.44 83 GLN A N 1
ATOM 600 C CA . GLN A 1 83 ? 12.736 -2.505 -0.661 1.00 91.44 83 GLN A CA 1
ATOM 601 C C . GLN A 1 83 ? 13.459 -2.018 0.596 1.00 91.44 83 GLN A C 1
ATOM 603 O O . GLN A 1 83 ? 12.882 -1.316 1.427 1.00 91.44 83 GLN A O 1
ATOM 608 N N . PHE A 1 84 ? 14.733 -2.382 0.745 1.00 89.62 84 PHE A N 1
ATOM 609 C CA . PHE A 1 84 ? 15.551 -1.895 1.853 1.00 89.62 84 PHE A CA 1
ATOM 610 C C . PHE A 1 84 ? 15.626 -0.363 1.835 1.00 89.62 84 PHE A C 1
ATOM 612 O O . PHE A 1 84 ? 15.933 0.241 0.810 1.00 89.62 84 PHE A O 1
ATOM 619 N N . GLY A 1 85 ? 15.348 0.259 2.983 1.00 88.06 85 GLY A N 1
ATOM 620 C CA . GLY A 1 85 ? 15.380 1.716 3.138 1.00 88.06 85 GLY A CA 1
ATOM 621 C C . GLY A 1 85 ? 14.186 2.464 2.537 1.00 88.06 85 GLY A C 1
ATOM 622 O O . GLY A 1 85 ? 14.183 3.690 2.576 1.00 88.06 85 GLY A O 1
ATOM 623 N N . GLN A 1 86 ? 13.176 1.766 2.005 1.00 87.44 86 GLN A N 1
ATOM 624 C CA . GLN A 1 86 ? 11.937 2.381 1.524 1.00 87.44 86 GLN A CA 1
ATOM 625 C C . GLN A 1 86 ? 10.746 1.889 2.348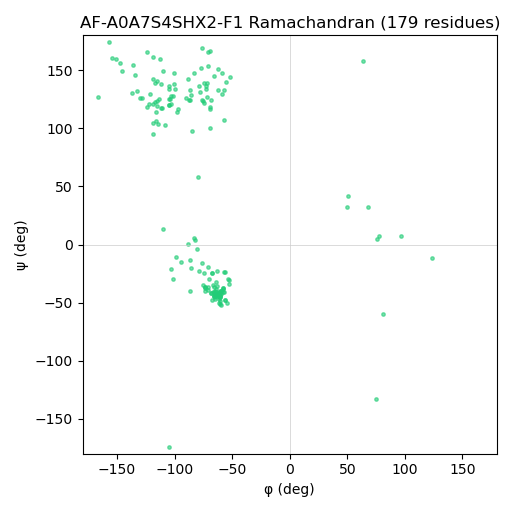 1.00 87.44 86 GLN A C 1
ATOM 627 O O . GLN A 1 86 ? 10.301 0.749 2.194 1.00 87.44 86 GLN A O 1
ATOM 632 N N . SER A 1 87 ? 10.227 2.754 3.222 1.00 89.56 87 SER A N 1
ATOM 633 C CA . SER A 1 87 ? 8.970 2.502 3.924 1.00 89.56 87 SER A CA 1
ATOM 634 C C . SER A 1 87 ? 7.781 2.609 2.965 1.00 89.56 87 SER A C 1
ATOM 636 O O . SER A 1 87 ? 7.827 3.298 1.942 1.00 89.56 87 SER A O 1
ATOM 638 N N . LYS A 1 88 ? 6.702 1.900 3.297 1.00 89.56 88 LYS A N 1
ATOM 639 C CA . LYS A 1 88 ? 5.385 2.100 2.693 1.00 89.56 88 LYS A CA 1
ATOM 640 C C . LYS A 1 88 ? 4.433 2.493 3.803 1.00 89.56 88 LYS A C 1
ATOM 642 O O . LYS A 1 88 ? 4.229 1.712 4.728 1.00 89.56 88 LYS A O 1
ATOM 647 N N . ASP A 1 89 ? 3.844 3.667 3.656 1.00 90.56 89 ASP A N 1
ATOM 648 C CA . ASP A 1 89 ? 2.895 4.207 4.617 1.00 90.56 89 ASP A CA 1
ATOM 649 C C . ASP A 1 89 ? 1.484 4.072 4.046 1.00 90.56 89 ASP A C 1
ATOM 651 O O . ASP A 1 89 ? 1.246 4.315 2.858 1.00 90.56 89 ASP A O 1
ATOM 655 N N . VAL A 1 90 ? 0.556 3.636 4.890 1.00 90.31 90 VAL A N 1
ATOM 656 C CA . VAL A 1 90 ? -0.824 3.333 4.512 1.00 90.31 90 VAL A CA 1
ATOM 657 C C . VAL A 1 90 ? -1.743 4.075 5.466 1.00 90.31 90 VAL A C 1
ATOM 659 O O . VAL A 1 90 ? -1.612 3.934 6.679 1.00 90.31 90 VAL A O 1
ATOM 662 N N . VAL A 1 91 ? -2.673 4.860 4.921 1.00 90.88 91 VAL A N 1
ATOM 663 C CA . VAL A 1 91 ? -3.638 5.621 5.721 1.00 90.88 91 VAL A CA 1
ATOM 664 C C . VAL A 1 91 ? -4.997 4.939 5.651 1.00 90.88 91 VAL A C 1
ATOM 666 O O . VAL A 1 91 ? -5.571 4.789 4.569 1.00 90.88 91 VAL A O 1
ATOM 669 N N . VAL A 1 92 ? -5.496 4.538 6.819 1.00 90.38 92 VAL A N 1
ATOM 670 C CA . VAL A 1 92 ? -6.743 3.789 6.990 1.00 90.38 92 VAL A CA 1
ATOM 671 C C . VAL A 1 92 ? -7.738 4.674 7.745 1.00 90.38 92 VAL A C 1
ATOM 673 O O . VAL A 1 92 ? -7.573 4.875 8.949 1.00 90.38 92 VAL A O 1
ATOM 676 N N . PRO A 1 93 ? -8.742 5.257 7.070 1.00 89.31 93 PRO A N 1
ATOM 677 C CA . PRO A 1 93 ? -9.762 6.044 7.744 1.00 89.31 93 PRO A CA 1
ATOM 678 C C . PRO A 1 93 ? -10.696 5.129 8.546 1.00 89.31 93 PRO A C 1
ATOM 680 O O . PRO A 1 93 ? -11.285 4.181 8.024 1.00 89.31 93 PRO A O 1
ATOM 683 N N . LEU A 1 94 ? -10.848 5.439 9.831 1.00 88.44 94 LEU A N 1
ATOM 684 C CA . LEU A 1 94 ? -11.688 4.696 10.766 1.00 88.44 94 LEU A CA 1
ATOM 685 C C . LEU A 1 94 ? -12.842 5.575 11.244 1.00 88.44 94 LEU A C 1
ATOM 687 O O . LEU A 1 94 ? -12.685 6.769 11.497 1.00 88.44 94 LEU A O 1
ATOM 691 N N . LYS A 1 95 ? -14.022 4.983 11.381 1.00 87.62 95 LYS A N 1
ATOM 692 C CA . LYS A 1 95 ? -15.157 5.551 12.099 1.00 87.62 95 LYS A CA 1
ATOM 693 C C . LYS A 1 95 ? -15.282 4.817 13.424 1.00 87.62 95 LYS A C 1
ATOM 695 O O . LYS A 1 95 ? -15.477 3.605 13.465 1.00 87.62 95 LYS A O 1
ATOM 700 N N . VAL A 1 96 ? -15.174 5.575 14.503 1.00 88.62 96 VAL A N 1
ATOM 701 C CA . VAL A 1 96 ? -15.201 5.047 15.863 1.00 88.62 96 VAL A CA 1
ATOM 702 C C . VAL A 1 96 ? -16.618 5.196 16.405 1.00 88.62 96 VAL A C 1
ATOM 704 O O . VAL A 1 96 ? -17.125 6.309 16.516 1.00 88.62 96 VAL A O 1
ATOM 707 N N . THR A 1 97 ? -17.279 4.077 16.699 1.00 87.44 97 THR A N 1
ATOM 708 C CA . THR A 1 97 ? -18.585 4.066 17.390 1.00 87.44 97 THR A CA 1
ATOM 709 C C . THR A 1 97 ? -18.442 3.725 18.869 1.00 87.44 97 THR A C 1
ATOM 711 O O . THR A 1 97 ? -19.204 4.226 19.694 1.00 87.44 97 THR A O 1
ATOM 714 N N . SER A 1 98 ? -17.425 2.939 19.218 1.00 86.56 98 SER A N 1
ATOM 715 C CA . SER A 1 98 ? -16.990 2.699 20.590 1.00 86.56 98 SER A CA 1
ATOM 716 C C . SER A 1 98 ? -15.473 2.485 20.635 1.00 86.56 98 SER A C 1
ATOM 718 O O . SER A 1 98 ? -14.895 2.079 19.626 1.00 86.56 98 SER A O 1
ATOM 720 N N . PRO A 1 99 ? -14.814 2.723 21.786 1.00 87.19 99 PRO A N 1
ATOM 721 C CA . PRO A 1 99 ? -13.400 2.401 21.947 1.00 87.19 99 PRO A CA 1
ATOM 722 C C . PRO A 1 99 ? -13.139 0.915 21.666 1.00 87.19 99 PRO A C 1
ATOM 724 O O . PRO A 1 99 ? -13.819 0.057 22.232 1.00 87.19 99 PRO A O 1
ATOM 727 N N . GLY A 1 100 ? -12.120 0.616 20.868 1.00 87.81 100 GLY A N 1
ATOM 728 C CA . GLY A 1 100 ? -11.766 -0.745 20.460 1.00 87.81 100 GLY A CA 1
ATOM 729 C C . GLY A 1 100 ? -10.304 -0.836 20.043 1.00 87.81 100 GLY A C 1
ATOM 730 O O . GLY A 1 100 ? -9.614 0.185 19.997 1.00 87.81 100 GLY A O 1
ATOM 731 N N . ASP A 1 101 ? -9.831 -2.043 19.762 1.00 90.38 101 ASP A N 1
ATOM 732 C CA . ASP A 1 101 ? -8.491 -2.277 19.237 1.00 90.38 101 ASP A CA 1
ATOM 733 C C . ASP A 1 101 ? -8.534 -2.522 17.720 1.00 90.38 101 ASP A C 1
ATOM 735 O O . ASP A 1 101 ? -9.498 -3.047 17.161 1.00 90.38 101 ASP A O 1
ATOM 739 N N . VAL A 1 102 ? -7.486 -2.095 17.021 1.00 90.69 102 VAL A N 1
ATOM 740 C CA . VAL A 1 102 ? -7.223 -2.521 15.644 1.00 90.69 102 VAL A CA 1
ATOM 741 C C . VAL A 1 102 ? -5.979 -3.383 15.668 1.00 90.69 102 VAL A C 1
ATOM 743 O O . VAL A 1 102 ? -4.896 -2.895 15.991 1.00 90.69 102 VAL A O 1
ATOM 746 N N . CYS A 1 103 ? -6.127 -4.646 15.287 1.00 92.88 103 CYS A N 1
ATOM 747 C CA . CYS A 1 103 ? -4.999 -5.537 15.076 1.00 92.88 103 CYS A CA 1
ATOM 748 C C . CYS A 1 103 ? -4.504 -5.386 13.633 1.00 92.88 103 CYS A C 1
ATOM 750 O O . CYS A 1 103 ? -5.258 -5.549 12.669 1.00 92.88 103 CYS A O 1
ATOM 752 N N . ILE A 1 104 ? -3.218 -5.083 13.474 1.00 92.94 104 ILE A N 1
ATOM 753 C CA . ILE A 1 104 ? -2.548 -4.984 12.179 1.00 92.94 104 ILE A CA 1
ATOM 754 C C . ILE A 1 104 ? -1.491 -6.076 12.095 1.00 92.94 104 ILE A C 1
ATOM 756 O O . ILE A 1 104 ? -0.571 -6.127 12.906 1.00 92.94 104 ILE A O 1
ATOM 760 N N . ALA A 1 105 ? -1.580 -6.921 11.076 1.00 93.81 105 ALA A N 1
ATOM 761 C CA . ALA A 1 105 ? -0.570 -7.925 10.766 1.00 93.81 105 ALA A CA 1
ATOM 762 C C . ALA A 1 105 ? -0.074 -7.754 9.329 1.00 93.81 105 ALA A C 1
ATOM 764 O O . ALA A 1 105 ? -0.690 -7.078 8.508 1.00 93.81 105 ALA A O 1
ATOM 765 N N . PHE A 1 106 ? 1.045 -8.389 8.993 1.00 92.94 106 PHE A N 1
ATOM 766 C CA . PHE A 1 106 ? 1.533 -8.418 7.619 1.00 92.94 106 PHE A CA 1
ATOM 767 C C . PHE A 1 106 ? 1.960 -9.822 7.216 1.00 92.94 106 PHE A C 1
ATOM 769 O O . PHE A 1 106 ? 2.497 -10.579 8.017 1.00 92.94 106 PHE A O 1
ATOM 776 N N . ARG A 1 107 ? 1.754 -10.174 5.952 1.00 94.81 107 ARG A N 1
ATOM 777 C CA . ARG A 1 107 ? 2.257 -11.406 5.342 1.00 94.81 107 ARG A CA 1
ATOM 778 C C . ARG A 1 107 ? 3.189 -11.036 4.208 1.00 94.81 107 ARG A C 1
ATOM 780 O O . ARG A 1 107 ? 2.937 -10.063 3.512 1.00 94.81 107 ARG A O 1
ATOM 787 N N . TYR A 1 108 ? 4.262 -11.793 4.028 1.00 94.50 108 TYR A N 1
ATOM 788 C CA . TYR A 1 108 ? 5.217 -11.543 2.958 1.00 94.50 108 TYR A CA 1
ATOM 789 C C . 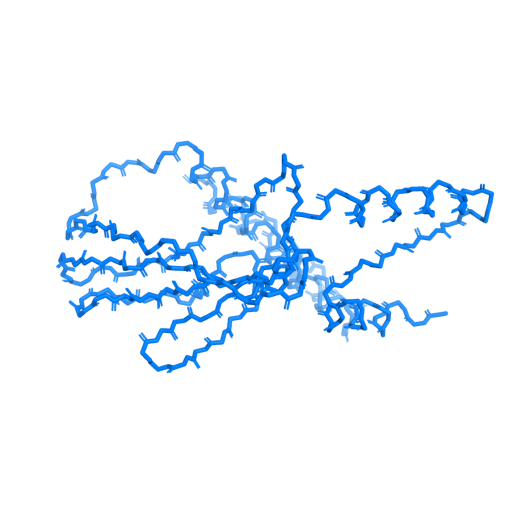TYR A 1 108 ? 5.974 -12.803 2.549 1.00 94.50 108 TYR A C 1
ATOM 791 O O . TYR A 1 108 ? 6.084 -13.770 3.304 1.00 94.50 108 TYR A O 1
ATOM 799 N N . THR A 1 109 ? 6.552 -12.767 1.356 1.00 93.94 109 THR A N 1
ATOM 800 C CA . THR A 1 109 ? 7.450 -13.789 0.824 1.00 93.94 109 THR A CA 1
ATOM 801 C C . THR A 1 109 ? 8.892 -13.278 0.889 1.00 93.94 109 THR A C 1
ATOM 803 O O . THR A 1 109 ? 9.216 -12.198 0.391 1.00 93.94 109 THR A O 1
ATOM 806 N N . THR A 1 110 ? 9.783 -14.041 1.524 1.00 89.75 110 THR A N 1
ATOM 807 C CA . THR A 1 110 ? 11.216 -13.715 1.595 1.00 89.75 110 THR A CA 1
ATOM 808 C C . THR A 1 110 ? 11.898 -13.897 0.240 1.00 89.75 110 THR A C 1
ATOM 810 O O . THR A 1 110 ? 11.399 -14.592 -0.645 1.00 89.75 110 THR A O 1
ATOM 813 N N . ASN A 1 111 ? 13.112 -13.364 0.094 1.00 83.25 111 ASN A N 1
ATOM 814 C CA . ASN A 1 111 ? 13.964 -13.620 -1.074 1.00 83.25 111 ASN A CA 1
ATOM 815 C C . ASN A 1 111 ? 14.257 -15.118 -1.325 1.00 83.25 111 ASN A C 1
ATOM 817 O O . ASN A 1 111 ? 14.516 -15.514 -2.456 1.00 83.25 111 ASN A O 1
ATOM 821 N N . THR A 1 112 ? 14.166 -15.964 -0.294 1.00 85.94 112 THR A N 1
ATOM 822 C CA . THR A 1 112 ? 14.278 -17.431 -0.390 1.00 85.94 112 THR A CA 1
ATOM 823 C C . THR A 1 112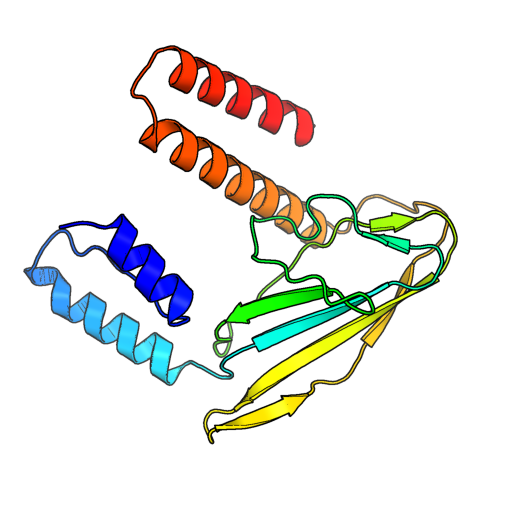 ? 12.981 -18.132 -0.814 1.00 85.94 112 THR A C 1
ATOM 825 O O . THR A 1 112 ? 12.935 -19.359 -0.832 1.00 85.94 112 THR A O 1
ATOM 828 N N . GLY A 1 113 ? 11.919 -17.380 -1.124 1.00 86.06 113 GLY A N 1
ATOM 829 C CA . GLY A 1 113 ? 10.616 -17.910 -1.538 1.00 86.06 113 GLY A CA 1
ATOM 830 C C . GLY A 1 113 ? 9.757 -18.452 -0.393 1.00 86.06 113 GLY A C 1
ATOM 831 O O . GLY A 1 113 ? 8.710 -19.047 -0.638 1.00 86.06 113 GLY A O 1
ATOM 832 N N . LYS A 1 114 ? 10.171 -18.267 0.867 1.00 91.31 114 LYS A N 1
ATOM 833 C CA . LYS A 1 114 ? 9.394 -18.715 2.027 1.00 91.31 114 LYS A CA 1
ATOM 834 C C . LYS A 1 114 ? 8.375 -17.652 2.412 1.00 91.31 114 LYS A C 1
ATOM 836 O O . LYS A 1 114 ? 8.740 -16.500 2.643 1.00 91.31 114 LYS A O 1
ATOM 841 N N . ARG A 1 115 ? 7.116 -18.059 2.552 1.00 93.25 115 ARG A N 1
ATOM 842 C CA . ARG A 1 115 ? 6.072 -17.211 3.132 1.00 93.25 115 ARG A CA 1
ATOM 843 C C . ARG A 1 115 ? 6.270 -17.084 4.636 1.00 93.25 115 ARG A C 1
ATOM 845 O O . ARG A 1 115 ? 6.580 -18.065 5.311 1.00 93.25 115 ARG A O 1
ATOM 852 N N . ARG A 1 116 ? 6.114 -15.866 5.138 1.00 93.62 116 ARG A N 1
ATOM 853 C CA . ARG A 1 116 ? 6.206 -15.503 6.548 1.00 93.62 116 ARG A CA 1
ATOM 854 C C . ARG A 1 116 ? 5.074 -14.562 6.915 1.00 93.62 116 ARG A C 1
ATOM 856 O O . ARG A 1 116 ? 4.562 -13.826 6.074 1.00 93.62 116 ARG A O 1
ATOM 863 N N . GLU A 1 117 ? 4.740 -14.579 8.192 1.00 92.31 117 GLU A N 1
ATOM 864 C CA . GLU A 1 117 ? 3.855 -13.608 8.814 1.00 92.31 117 GLU A CA 1
ATOM 865 C C . GLU A 1 117 ? 4.680 -12.763 9.783 1.00 92.31 117 GLU A C 1
ATOM 867 O O . GLU A 1 117 ? 5.618 -13.242 10.429 1.00 92.31 117 GLU A O 1
ATOM 872 N N . GLY A 1 118 ? 4.402 -11.471 9.761 1.00 83.88 118 GLY A N 1
ATOM 873 C CA . GLY A 1 118 ? 4.940 -10.480 10.663 1.00 83.88 118 GLY A CA 1
ATOM 874 C C . GLY A 1 118 ? 4.277 -10.533 12.026 1.00 83.88 118 GLY A C 1
ATOM 875 O O . GLY A 1 118 ? 3.248 -11.181 12.205 1.00 83.88 118 GLY A O 1
ATOM 876 N N . ALA A 1 119 ? 4.865 -9.820 12.985 1.00 83.06 119 ALA A N 1
ATOM 877 C CA . ALA A 1 119 ? 4.211 -9.609 14.266 1.00 83.06 119 ALA A CA 1
ATOM 878 C C . ALA A 1 119 ? 2.902 -8.839 14.052 1.00 83.06 119 ALA A C 1
ATOM 880 O O . ALA A 1 119 ? 2.885 -7.842 13.326 1.00 83.06 119 ALA A O 1
ATOM 881 N N . ALA A 1 120 ? 1.833 -9.320 14.683 1.00 88.31 120 ALA A N 1
ATOM 882 C CA . ALA A 1 120 ? 0.614 -8.549 14.840 1.00 88.31 120 ALA A CA 1
ATOM 883 C C . ALA A 1 120 ? 0.860 -7.432 15.862 1.00 88.31 120 ALA A C 1
ATOM 885 O O . ALA A 1 120 ? 1.544 -7.645 16.868 1.00 88.31 120 ALA A O 1
ATOM 886 N N . VAL A 1 121 ? 0.337 -6.247 15.575 1.00 89.88 121 VAL A N 1
ATOM 887 C CA . VAL A 1 121 ? 0.397 -5.079 16.448 1.00 89.88 121 VAL A CA 1
ATOM 888 C C . VAL A 1 121 ? -1.028 -4.637 16.724 1.00 89.88 121 VAL A C 1
ATOM 890 O O . VAL A 1 121 ? -1.755 -4.295 15.792 1.00 89.88 121 VAL A O 1
ATOM 893 N N . ASP A 1 122 ? -1.397 -4.622 17.999 1.00 88.69 122 ASP A N 1
ATOM 894 C CA . ASP A 1 122 ? -2.677 -4.100 18.458 1.00 88.69 122 ASP A CA 1
ATOM 895 C C . ASP A 1 122 ? -2.527 -2.614 18.784 1.00 88.69 122 ASP A C 1
ATOM 897 O O . ASP A 1 122 ? -1.651 -2.213 19.557 1.00 88.69 122 ASP A O 1
ATOM 901 N N . ALA A 1 123 ? -3.376 -1.788 18.181 1.00 85.88 123 ALA A N 1
ATOM 902 C CA . ALA A 1 123 ? -3.443 -0.360 18.444 1.00 85.88 123 ALA A CA 1
ATOM 903 C C . ALA A 1 123 ? -4.798 -0.008 19.061 1.00 85.88 123 ALA A C 1
ATOM 905 O O . ALA A 1 123 ? -5.841 -0.185 18.427 1.00 85.88 123 ALA A O 1
ATOM 906 N N . ARG A 1 124 ? -4.779 0.536 20.283 1.00 85.50 124 ARG A N 1
ATOM 907 C CA . ARG A 1 124 ? -5.994 0.991 20.963 1.00 85.50 124 ARG A CA 1
ATOM 908 C C . ARG A 1 124 ? -6.487 2.294 20.354 1.00 85.50 124 ARG A C 1
ATOM 910 O O . ARG A 1 124 ? -5.784 3.302 20.400 1.00 85.50 124 ARG A O 1
ATOM 917 N N . VAL A 1 125 ? -7.722 2.294 19.866 1.00 84.12 125 VAL A N 1
ATOM 918 C CA . VAL A 1 125 ? -8.393 3.491 19.357 1.00 84.12 125 VAL A CA 1
ATOM 919 C C . VAL A 1 125 ? -9.304 4.053 20.455 1.00 84.12 125 VAL A C 1
ATOM 921 O O . VAL A 1 125 ? -10.263 3.386 20.867 1.00 84.12 125 VAL A O 1
ATOM 924 N N . PRO A 1 126 ? -9.016 5.257 20.986 1.00 78.81 126 PRO A N 1
ATOM 925 C CA . PRO A 1 126 ? -9.884 5.893 21.969 1.00 78.81 126 PRO A CA 1
ATOM 926 C C . PRO A 1 126 ? -11.239 6.247 21.335 1.00 78.81 126 PRO A C 1
ATOM 928 O O . PRO A 1 126 ? -11.317 6.594 20.161 1.00 78.81 126 PRO A O 1
ATOM 931 N N . GLY A 1 127 ? -12.318 6.144 22.119 1.00 68.31 127 GLY A N 1
ATOM 932 C CA . GLY A 1 127 ? -13.679 6.464 21.657 1.00 68.31 127 GLY A CA 1
ATOM 933 C C . GLY A 1 127 ? -13.927 7.955 21.436 1.00 68.31 127 GLY A C 1
ATOM 934 O O . GLY A 1 127 ? -14.850 8.316 20.713 1.00 68.31 127 GLY A O 1
ATOM 935 N N . ASP A 1 128 ? -13.091 8.800 22.034 1.00 68.88 128 ASP A N 1
ATOM 936 C CA . ASP A 1 128 ? -13.126 10.243 21.853 1.00 68.88 128 ASP A CA 1
ATOM 937 C C . ASP A 1 128 ? -12.049 10.644 20.841 1.00 68.88 128 ASP A C 1
ATOM 939 O O . ASP A 1 128 ? -10.905 10.193 20.924 1.00 68.88 128 ASP A O 1
ATOM 943 N N . VAL A 1 129 ? -12.406 11.502 19.882 1.00 63.91 129 VAL A N 1
ATOM 944 C CA . VAL A 1 129 ? -11.441 12.118 18.961 1.00 63.91 129 VAL A CA 1
ATOM 945 C C . VAL A 1 129 ? -10.600 13.097 19.777 1.00 63.91 129 VAL A C 1
ATOM 947 O O . VAL A 1 129 ? -11.057 14.194 20.098 1.00 63.91 129 VAL A O 1
ATOM 950 N N . VAL A 1 130 ? -9.394 12.691 20.171 1.00 60.56 130 VAL A N 1
ATOM 951 C CA . VAL A 1 130 ? -8.482 13.549 20.933 1.00 60.56 130 VAL A CA 1
ATOM 952 C C . VAL A 1 130 ? -7.392 14.089 20.009 1.00 60.56 130 VAL A C 1
ATOM 954 O O . VAL A 1 130 ? -6.608 13.311 19.479 1.00 60.56 130 VAL A O 1
ATOM 957 N N . ALA A 1 131 ? -7.331 15.423 19.921 1.00 61.91 131 ALA A N 1
ATOM 958 C CA . ALA A 1 131 ? -6.280 16.248 19.312 1.00 61.91 131 ALA A CA 1
ATOM 959 C C . ALA A 1 131 ? -6.049 16.107 17.791 1.00 61.91 131 ALA A C 1
ATOM 961 O O . ALA A 1 131 ? -6.436 15.134 17.152 1.00 61.91 131 ALA A O 1
ATOM 962 N N . GLU A 1 132 ? -5.448 17.158 17.219 1.00 64.94 132 GLU A N 1
ATOM 963 C CA . GLU A 1 132 ? -4.990 17.213 15.827 1.00 64.94 132 GLU A CA 1
ATOM 964 C C . GLU A 1 132 ? -4.098 16.006 15.503 1.00 64.94 132 GLU A C 1
ATOM 966 O O . GLU A 1 132 ? -3.334 15.541 16.353 1.00 64.94 132 GLU A O 1
ATOM 971 N N . ALA A 1 133 ? -4.203 15.495 14.274 1.00 66.19 133 ALA A N 1
ATOM 972 C CA . ALA A 1 133 ? -3.371 14.389 13.824 1.00 66.19 133 ALA A CA 1
ATOM 973 C C . ALA A 1 133 ? -1.882 14.757 13.923 1.00 66.19 133 ALA A C 1
ATOM 975 O O . ALA A 1 133 ? -1.495 15.910 13.714 1.00 66.19 133 ALA A O 1
ATOM 976 N N . GLU A 1 134 ? -1.024 13.771 14.200 1.00 78.00 134 GLU A N 1
ATOM 977 C CA . GLU A 1 134 ? 0.418 13.983 14.091 1.00 78.00 134 GLU A CA 1
ATOM 978 C C . GLU A 1 134 ? 0.766 14.490 12.684 1.00 78.00 134 GLU A C 1
ATOM 980 O O . GLU A 1 134 ? 0.229 14.009 11.683 1.00 78.00 134 GLU A O 1
ATOM 985 N N . VAL A 1 135 ? 1.694 15.447 12.598 1.00 75.94 135 VAL A N 1
ATOM 986 C CA . VAL A 1 135 ? 2.066 16.125 11.341 1.00 75.94 135 VAL A CA 1
ATOM 987 C C . VAL A 1 135 ? 2.437 15.130 10.232 1.00 75.94 135 VAL A C 1
ATOM 989 O O . VAL A 1 135 ? 2.154 15.361 9.056 1.00 75.94 135 VAL A O 1
ATOM 992 N N . GLU A 1 136 ? 3.047 13.999 10.593 1.00 81.00 136 GLU A N 1
ATOM 993 C CA . GLU A 1 136 ? 3.396 12.942 9.642 1.00 81.00 136 GLU A CA 1
ATOM 994 C C . GLU A 1 136 ? 2.161 12.253 9.048 1.00 81.00 136 GLU A C 1
ATOM 996 O O . GLU A 1 136 ? 2.122 12.008 7.838 1.00 81.00 136 GLU A O 1
ATOM 1001 N N . VAL A 1 137 ? 1.134 11.996 9.863 1.00 82.12 137 VAL A N 1
ATOM 1002 C CA . VAL A 1 137 ? -0.137 11.399 9.425 1.00 82.12 137 VAL A CA 1
ATOM 1003 C C . VAL A 1 137 ? -0.864 12.353 8.487 1.00 82.12 137 VAL A C 1
ATOM 1005 O O . VAL A 1 137 ? -1.294 11.935 7.412 1.00 82.12 137 VAL A O 1
ATOM 1008 N N . GLU A 1 138 ? -0.915 13.639 8.832 1.00 84.81 138 GLU A N 1
ATOM 1009 C CA . GLU A 1 138 ? -1.539 14.675 8.004 1.00 84.81 138 GLU A CA 1
ATOM 1010 C C . GLU A 1 138 ? -0.850 14.795 6.632 1.00 84.81 138 GLU A C 1
ATOM 1012 O O . GLU A 1 138 ? -1.488 14.778 5.575 1.00 84.81 138 GLU A O 1
ATOM 1017 N N . ALA A 1 139 ? 0.487 14.794 6.613 1.00 86.06 139 ALA A N 1
ATOM 1018 C CA . ALA A 1 139 ? 1.254 14.823 5.371 1.00 86.06 139 ALA A CA 1
ATOM 1019 C C . ALA A 1 139 ? 1.018 13.579 4.490 1.00 86.06 139 ALA A C 1
ATOM 1021 O O . ALA A 1 139 ? 1.039 13.676 3.256 1.00 86.06 139 ALA A O 1
ATOM 1022 N N . GLN A 1 140 ? 0.832 12.397 5.086 1.00 87.81 140 GLN A N 1
ATOM 1023 C CA . GLN A 1 140 ? 0.490 11.178 4.341 1.00 87.81 140 GLN A CA 1
ATOM 1024 C C . GLN A 1 140 ? -0.960 11.186 3.861 1.00 87.81 140 GLN A C 1
ATOM 1026 O O . GLN A 1 140 ? -1.237 10.744 2.743 1.00 87.81 140 GLN A O 1
ATOM 1031 N N . TRP A 1 141 ? -1.877 11.722 4.662 1.00 87.88 141 TRP A N 1
ATOM 1032 C CA . TRP A 1 141 ? -3.281 11.886 4.309 1.00 87.88 141 TRP A CA 1
ATOM 1033 C C . TRP A 1 141 ? -3.432 12.793 3.084 1.00 87.88 141 TRP A C 1
ATOM 1035 O O . TRP A 1 141 ? -3.986 12.367 2.067 1.00 87.88 141 TRP A O 1
ATOM 1045 N N . CYS A 1 142 ? -2.804 13.972 3.107 1.00 85.56 142 CYS A N 1
ATOM 1046 C CA . CYS A 1 142 ? -2.757 14.906 1.982 1.00 85.56 142 CYS A CA 1
ATOM 1047 C C . CYS A 1 142 ? -2.186 14.264 0.705 1.00 85.56 142 CYS A C 1
ATOM 1049 O O . CYS A 1 142 ? -2.780 14.361 -0.376 1.00 85.56 142 CYS A O 1
ATOM 1051 N N . ARG A 1 143 ? -1.047 13.560 0.813 1.00 88.31 143 ARG A N 1
ATOM 1052 C CA . ARG A 1 143 ? -0.439 12.836 -0.321 1.00 88.31 143 ARG A CA 1
ATOM 1053 C C . ARG A 1 143 ? -1.375 11.776 -0.890 1.00 88.31 143 ARG A C 1
ATOM 1055 O O . ARG A 1 143 ? -1.501 11.660 -2.110 1.00 88.31 143 ARG A O 1
ATOM 1062 N N . SER A 1 144 ? -2.041 11.029 -0.017 1.00 88.62 144 SER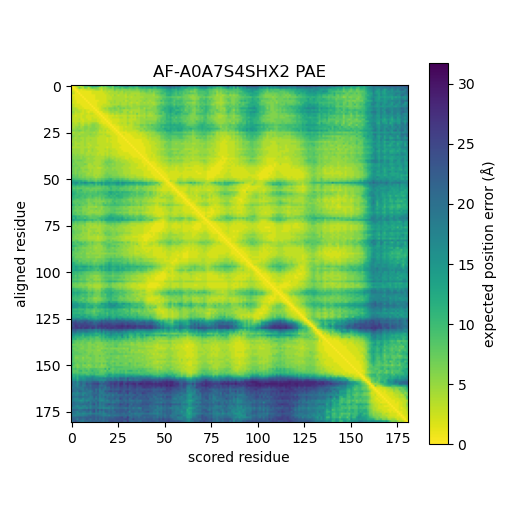 A N 1
ATOM 1063 C CA . SER A 1 144 ? -2.940 9.942 -0.395 1.00 88.62 144 SER A CA 1
ATOM 1064 C C . SER A 1 144 ? -4.202 10.461 -1.084 1.00 88.62 144 SER A C 1
ATOM 1066 O O . SER A 1 144 ? -4.595 9.920 -2.119 1.00 88.62 144 SER A O 1
ATOM 1068 N N . ILE A 1 145 ? -4.793 11.550 -0.584 1.00 87.25 145 ILE A N 1
ATOM 1069 C CA . ILE A 1 145 ? -5.919 12.226 -1.242 1.00 87.25 145 ILE A CA 1
ATOM 1070 C C . ILE A 1 145 ? -5.501 12.733 -2.617 1.00 87.25 145 ILE A C 1
ATOM 1072 O O . ILE A 1 145 ? -6.160 12.426 -3.609 1.00 87.25 145 ILE A O 1
ATOM 1076 N N . CYS A 1 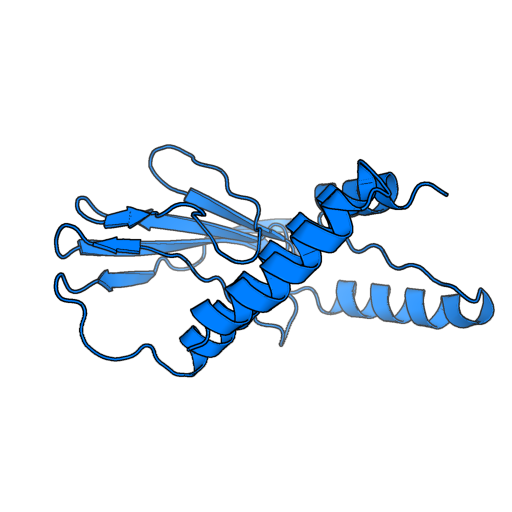146 ? -4.376 13.447 -2.702 1.00 85.12 146 CYS A N 1
ATOM 1077 C CA . CYS A 1 146 ? -3.874 13.963 -3.972 1.00 85.12 146 CYS A CA 1
ATOM 1078 C C . CYS A 1 146 ? -3.671 12.835 -4.999 1.00 85.12 146 CYS A C 1
ATOM 1080 O O . CYS A 1 146 ? -4.170 12.919 -6.122 1.00 85.12 146 CYS A O 1
ATOM 1082 N N . ALA A 1 147 ? -3.018 11.736 -4.603 1.00 86.06 147 ALA A N 1
ATOM 1083 C CA . ALA A 1 147 ? -2.798 10.581 -5.470 1.00 86.06 147 ALA A CA 1
ATOM 1084 C C . ALA A 1 147 ? -4.110 9.919 -5.924 1.00 86.06 147 ALA A C 1
ATOM 1086 O O . ALA A 1 147 ? -4.259 9.567 -7.098 1.00 86.06 147 ALA A O 1
ATOM 1087 N N . GLN A 1 148 ? -5.066 9.748 -5.011 1.00 84.69 148 GLN A N 1
ATOM 1088 C CA . GLN A 1 148 ? -6.353 9.126 -5.305 1.00 84.69 148 GLN A CA 1
ATOM 1089 C C . GLN A 1 148 ? -7.176 9.950 -6.294 1.00 84.69 148 GLN A C 1
ATOM 1091 O O . GLN A 1 148 ? -7.721 9.411 -7.259 1.00 84.69 148 GLN A O 1
ATOM 1096 N N . GLU A 1 149 ? -7.264 11.253 -6.074 1.00 83.31 149 GLU A N 1
ATOM 1097 C CA . GLU A 1 149 ? -8.045 12.116 -6.943 1.00 83.31 149 GLU A CA 1
ATOM 1098 C C . GLU A 1 149 ? -7.359 12.339 -8.297 1.00 83.31 149 GLU A C 1
ATOM 1100 O O . GLU A 1 149 ? -8.024 12.320 -9.332 1.00 83.31 149 GLU A O 1
ATOM 1105 N N . LEU A 1 150 ? -6.025 12.436 -8.335 1.00 84.44 150 LEU A N 1
ATOM 1106 C CA . LEU A 1 150 ? -5.276 12.480 -9.592 1.00 84.44 150 LEU A CA 1
ATOM 1107 C C . LEU A 1 150 ? -5.528 11.218 -10.429 1.00 84.44 150 LEU A C 1
ATOM 1109 O O . LEU A 1 150 ? -5.732 11.313 -11.639 1.00 84.44 150 LEU A O 1
ATOM 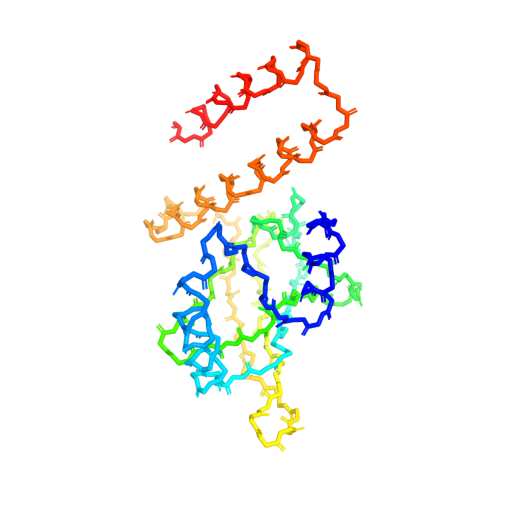1113 N N . ARG A 1 151 ? -5.605 10.039 -9.796 1.00 80.56 151 ARG A N 1
ATOM 1114 C CA . ARG A 1 151 ? -6.018 8.800 -10.476 1.00 80.56 151 ARG A CA 1
ATOM 1115 C C . ARG A 1 151 ? -7.440 8.882 -11.030 1.00 80.56 151 ARG A C 1
ATOM 1117 O O . ARG A 1 151 ? -7.648 8.480 -12.172 1.00 80.56 151 ARG A O 1
ATOM 1124 N N . ARG A 1 152 ? -8.405 9.415 -10.269 1.00 80.44 152 ARG A N 1
ATOM 1125 C CA . ARG A 1 152 ? -9.791 9.605 -10.748 1.00 80.44 152 ARG A CA 1
ATOM 1126 C C . ARG A 1 152 ? -9.854 10.540 -11.953 1.00 80.44 152 ARG A C 1
ATOM 1128 O O . ARG A 1 152 ? -10.519 10.223 -12.937 1.00 80.44 152 ARG A O 1
ATOM 1135 N N . VAL A 1 153 ? -9.128 11.656 -11.901 1.00 82.06 153 VAL A N 1
ATOM 1136 C CA . VAL A 1 153 ? -9.026 12.602 -13.017 1.00 82.06 153 VAL A CA 1
ATOM 1137 C C . VAL A 1 153 ? -8.443 11.909 -14.246 1.00 82.06 153 VAL A C 1
ATOM 1139 O O . VAL A 1 153 ? -9.077 11.929 -15.300 1.00 82.06 153 VAL A O 1
ATOM 1142 N N . LEU A 1 154 ? -7.294 11.237 -14.113 1.00 79.12 154 LEU A N 1
ATOM 1143 C CA . LEU A 1 154 ? -6.668 10.518 -15.225 1.00 79.12 154 LEU A CA 1
ATOM 1144 C C . LEU A 1 154 ? -7.601 9.460 -15.827 1.00 79.12 154 LEU A C 1
ATOM 1146 O O . LEU A 1 154 ? -7.683 9.370 -17.050 1.00 79.12 154 LEU A O 1
ATOM 1150 N N . ALA A 1 155 ? -8.347 8.718 -15.004 1.00 76.19 155 ALA A N 1
ATOM 1151 C CA . ALA A 1 155 ? -9.351 7.771 -15.484 1.00 76.19 155 ALA A CA 1
ATOM 1152 C C . ALA A 1 155 ? -10.444 8.477 -16.311 1.00 76.19 155 ALA A C 1
ATOM 1154 O O . ALA A 1 155 ? -10.696 8.089 -17.450 1.00 76.19 155 ALA A O 1
ATOM 1155 N N . SER A 1 156 ? -11.013 9.585 -15.824 1.00 73.75 156 SER A N 1
ATOM 1156 C CA . SER A 1 156 ? -12.035 10.336 -16.578 1.00 73.75 156 SER A CA 1
ATOM 1157 C C . SER A 1 156 ? -11.516 10.951 -17.889 1.00 73.75 156 SER A C 1
ATOM 1159 O O . SER A 1 156 ? -12.237 11.012 -18.884 1.00 73.75 156 SER A O 1
ATOM 1161 N N . MET A 1 157 ? -10.239 11.352 -17.940 1.00 69.31 157 MET A N 1
ATOM 1162 C CA . MET A 1 157 ? -9.609 11.879 -19.158 1.00 69.31 157 MET A CA 1
ATOM 1163 C C . MET A 1 157 ? -9.449 10.817 -20.246 1.00 69.31 157 MET A C 1
ATOM 1165 O O . MET A 1 157 ? -9.392 11.154 -21.428 1.00 69.31 157 MET A O 1
ATOM 1169 N N . THR A 1 158 ? -9.395 9.539 -19.868 1.00 64.56 158 THR A N 1
ATOM 1170 C CA . THR A 1 158 ? -9.318 8.444 -20.836 1.00 64.56 158 THR A CA 1
ATOM 1171 C C . THR A 1 158 ? -10.641 8.122 -21.527 1.00 64.56 158 THR A C 1
ATOM 1173 O O . THR A 1 158 ? -10.606 7.468 -22.571 1.00 64.56 158 THR A O 1
ATOM 1176 N N . GLU A 1 159 ? -11.768 8.605 -20.991 1.00 59.56 159 GLU A N 1
ATOM 1177 C CA . GLU A 1 159 ? -13.120 8.280 -21.462 1.00 59.56 159 GLU A CA 1
ATOM 1178 C C . GLU A 1 159 ? -13.767 9.394 -22.299 1.00 59.56 159 GLU A C 1
ATOM 1180 O O . GLU A 1 159 ? -14.672 9.113 -23.080 1.00 59.56 159 GLU A O 1
ATOM 1185 N N . THR A 1 160 ? -13.324 10.656 -22.208 1.00 54.72 160 THR A N 1
ATOM 1186 C CA . THR A 1 160 ? -13.795 11.729 -23.110 1.00 54.72 160 THR A CA 1
ATOM 1187 C C . THR A 1 160 ? -12.912 12.979 -23.038 1.00 54.72 160 THR A C 1
ATOM 1189 O O . THR A 1 160 ? -12.725 13.574 -21.976 1.00 54.72 160 THR A O 1
ATOM 1192 N N . SER A 1 161 ? -12.430 13.457 -24.189 1.00 54.69 161 SER A N 1
ATOM 1193 C CA . SER A 1 161 ? -11.791 14.773 -24.343 1.00 54.69 161 SER A CA 1
ATOM 1194 C C . SER A 1 161 ? -12.847 15.887 -24.430 1.00 54.69 161 SER A C 1
ATOM 1196 O O . SER A 1 161 ? -12.948 16.569 -25.450 1.00 54.69 161 SER A O 1
ATOM 1198 N N . SER A 1 162 ? -13.699 16.022 -23.409 1.00 61.56 162 SER A N 1
ATOM 1199 C CA . SER A 1 162 ? -14.792 17.003 -23.402 1.00 61.56 162 SER A CA 1
ATOM 1200 C C . SER A 1 162 ? -14.586 18.110 -22.364 1.00 61.56 162 SER A C 1
ATOM 1202 O O . SER A 1 162 ? -13.855 17.963 -21.384 1.00 61.56 162 SER A O 1
ATOM 1204 N N . GLU A 1 163 ? -15.281 19.225 -22.569 1.00 62.38 163 GLU A N 1
ATOM 1205 C CA . GLU A 1 163 ? -15.347 20.389 -21.675 1.00 62.38 163 GLU A CA 1
ATOM 1206 C C . GLU A 1 163 ? -15.818 20.025 -20.246 1.00 62.38 163 GLU A C 1
ATOM 1208 O O . GLU A 1 163 ? -15.449 20.681 -19.265 1.00 62.38 163 GLU A O 1
ATOM 1213 N N . ALA A 1 164 ? -16.551 18.913 -20.098 1.00 60.88 164 ALA A N 1
ATOM 1214 C CA . ALA A 1 164 ? -16.950 18.366 -18.803 1.00 60.88 164 ALA A CA 1
ATOM 1215 C C . ALA A 1 164 ? -15.750 17.847 -17.993 1.00 60.88 164 ALA A C 1
ATOM 1217 O O . ALA A 1 164 ? -15.702 18.024 -16.776 1.00 60.88 164 ALA A O 1
ATOM 1218 N N . THR A 1 165 ? -14.739 17.283 -18.657 1.00 60.62 165 THR A N 1
ATOM 1219 C CA . THR A 1 165 ? -13.526 16.757 -18.019 1.00 60.62 165 THR A CA 1
ATOM 1220 C C . THR A 1 165 ? -12.678 17.893 -17.445 1.00 60.62 165 THR A C 1
ATOM 1222 O O . THR A 1 165 ? -12.229 17.824 -16.304 1.00 60.62 165 THR A O 1
ATOM 1225 N N . LEU A 1 166 ? -12.542 19.000 -18.185 1.00 65.88 166 LEU A N 1
ATOM 1226 C CA . LEU A 1 166 ? -11.865 20.213 -17.704 1.00 65.88 166 LEU A CA 1
ATOM 1227 C C . LEU A 1 166 ? -12.615 20.871 -16.537 1.00 65.88 166 LEU A C 1
ATOM 1229 O O . LEU A 1 166 ? -11.993 21.353 -15.588 1.00 65.88 166 LEU A O 1
ATOM 1233 N N . SER A 1 167 ? -13.947 20.844 -16.576 1.00 68.06 167 SER A N 1
ATOM 1234 C CA . SER A 1 167 ? -14.799 21.331 -15.486 1.00 68.06 167 SER A CA 1
ATOM 1235 C C . SER A 1 167 ? -14.638 20.487 -14.214 1.00 68.06 167 SER A C 1
ATOM 1237 O O . SER A 1 167 ? -14.529 21.047 -13.121 1.00 68.06 167 SER A O 1
ATOM 1239 N N . SER A 1 168 ? -14.533 19.160 -14.351 1.00 63.00 168 SER A N 1
ATOM 1240 C CA . SER A 1 168 ? -14.215 18.241 -13.249 1.00 63.00 168 SER A CA 1
ATOM 1241 C C . SER A 1 168 ? -12.809 18.465 -12.690 1.00 63.00 168 SER A C 1
ATOM 1243 O O . SER A 1 168 ? -12.663 18.538 -11.473 1.00 63.00 168 SER A O 1
ATOM 1245 N N . CYS A 1 169 ? -11.791 18.678 -13.534 1.00 62.75 169 CYS A N 1
ATOM 1246 C CA . CYS A 1 169 ? -10.438 19.031 -13.079 1.00 62.75 169 CYS A CA 1
ATOM 1247 C C . CYS A 1 169 ? -10.414 20.349 -12.286 1.00 62.75 169 CYS A C 1
ATOM 1249 O O . CYS A 1 169 ? -9.720 20.467 -11.278 1.00 62.75 169 CYS A O 1
ATOM 1251 N N . ARG A 1 170 ? -11.182 21.356 -12.720 1.00 70.44 170 ARG A N 1
ATOM 1252 C CA . ARG A 1 170 ? -11.252 22.655 -12.034 1.00 70.44 170 ARG A CA 1
ATOM 1253 C C . ARG A 1 170 ? -11.990 22.562 -10.697 1.00 70.44 170 ARG A C 1
ATOM 1255 O O . ARG A 1 170 ? -11.552 23.171 -9.721 1.00 70.44 170 ARG A O 1
ATOM 1262 N N . ARG A 1 171 ? -13.069 21.772 -10.628 1.00 71.44 171 ARG A N 1
ATOM 1263 C CA . ARG A 1 171 ? -13.716 21.415 -9.354 1.00 71.44 171 ARG A CA 1
ATOM 1264 C C . ARG A 1 171 ? -12.757 20.678 -8.432 1.00 71.44 171 ARG A C 1
ATOM 1266 O O . ARG A 1 171 ? -12.639 21.076 -7.286 1.00 71.44 171 ARG A O 1
ATOM 1273 N N . PHE A 1 172 ? -12.009 19.708 -8.954 1.00 67.06 172 PHE A N 1
ATOM 1274 C CA . PHE A 1 172 ? -11.003 18.961 -8.204 1.00 67.06 172 PHE A CA 1
ATOM 1275 C C . PHE A 1 172 ? -9.973 19.879 -7.528 1.00 67.06 172 PHE A C 1
ATOM 1277 O O . PHE A 1 172 ? -9.779 19.780 -6.320 1.00 67.06 172 PHE A O 1
ATOM 1284 N N . ILE A 1 173 ? -9.379 20.822 -8.268 1.00 71.06 173 ILE A N 1
ATOM 1285 C CA . ILE A 1 173 ? -8.427 21.792 -7.695 1.00 71.06 173 ILE A CA 1
ATOM 1286 C C . ILE A 1 173 ? -9.083 22.596 -6.561 1.00 71.06 173 ILE A C 1
ATOM 1288 O O . ILE A 1 173 ? -8.457 22.848 -5.538 1.00 71.06 173 ILE A O 1
ATOM 1292 N N . THR A 1 174 ? -10.357 22.959 -6.721 1.00 73.81 174 THR A N 1
ATOM 1293 C CA . THR A 1 174 ? -11.098 23.756 -5.732 1.00 73.81 174 THR A CA 1
ATOM 1294 C C . THR A 1 174 ? -11.472 22.937 -4.489 1.00 73.81 174 THR A C 1
ATOM 1296 O O . THR A 1 174 ? -11.376 23.443 -3.375 1.00 73.81 174 THR A O 1
ATOM 1299 N N . ASP A 1 175 ? -11.871 21.676 -4.659 1.00 70.62 175 ASP A N 1
ATOM 1300 C CA . ASP A 1 175 ? -12.282 20.783 -3.569 1.00 70.62 175 ASP A CA 1
ATOM 1301 C C . ASP A 1 175 ? -11.085 20.269 -2.763 1.00 70.62 175 ASP A C 1
ATOM 1303 O O . ASP A 1 175 ? -11.185 20.141 -1.545 1.00 70.62 175 ASP A O 1
ATOM 1307 N N . VAL A 1 176 ? -9.937 20.034 -3.409 1.00 63.12 176 VAL A N 1
ATOM 1308 C CA . VAL A 1 176 ? -8.678 19.765 -2.699 1.00 63.12 176 VAL A CA 1
ATOM 1309 C C . VAL A 1 176 ? -8.259 20.978 -1.885 1.00 63.12 176 VAL A C 1
ATOM 1311 O O . VAL A 1 176 ? -7.929 20.819 -0.717 1.00 63.12 176 VAL A O 1
ATOM 1314 N N . SER A 1 177 ? -8.350 22.187 -2.450 1.00 64.62 177 SER A N 1
ATOM 1315 C CA . SER A 1 177 ? -8.044 23.413 -1.703 1.00 64.62 177 SER A CA 1
ATOM 1316 C C . SER A 1 177 ? -8.910 23.563 -0.449 1.00 64.62 177 SER A C 1
ATOM 1318 O O . SER A 1 177 ? -8.400 23.985 0.575 1.00 64.62 177 SER A O 1
ATOM 1320 N N . LYS A 1 178 ? -10.191 23.175 -0.509 1.00 68.50 178 LYS A N 1
ATOM 1321 C CA . LYS A 1 178 ? -11.125 23.250 0.629 1.00 68.50 178 LYS A CA 1
ATOM 1322 C C . LYS A 1 178 ? -10.983 22.135 1.663 1.00 68.50 178 LYS A C 1
ATOM 1324 O O . LYS A 1 178 ? -11.481 22.292 2.764 1.00 68.50 178 LYS A O 1
ATOM 1329 N N . LYS A 1 179 ? -10.416 20.984 1.292 1.00 58.97 179 LYS A N 1
ATOM 1330 C CA . LYS A 1 179 ? -10.173 19.860 2.215 1.00 58.97 179 LYS A CA 1
ATOM 1331 C C . LYS A 1 179 ? -8.837 19.973 2.952 1.00 58.97 179 LYS A C 1
ATOM 1333 O O . LYS A 1 179 ? -8.610 19.197 3.869 1.00 58.97 179 LYS A O 1
ATOM 1338 N N . ILE A 1 180 ? -7.962 20.865 2.490 1.00 54.91 180 ILE A N 1
ATOM 1339 C CA . ILE A 1 180 ? -6.655 21.163 3.090 1.00 54.91 180 ILE A CA 1
ATOM 1340 C C . ILE A 1 180 ? -6.746 22.367 4.058 1.00 54.91 180 ILE A C 1
ATOM 1342 O O . ILE A 1 180 ? -5.828 22.571 4.847 1.00 54.91 180 ILE A O 1
ATOM 1346 N N . GLU A 1 181 ? -7.832 23.150 4.006 1.00 42.97 181 GLU A N 1
ATOM 1347 C CA . GLU A 1 181 ? -8.182 24.198 4.989 1.00 42.97 181 GLU A CA 1
ATOM 1348 C C . GLU A 1 181 ? -8.968 23.625 6.174 1.00 42.97 181 GLU A C 1
ATOM 1350 O O . GLU A 1 181 ? -8.730 24.106 7.305 1.00 42.97 181 GLU A O 1
#

Solvent-accessible surface area (backbone atoms only — not comparable to full-atom values): 10433 Å² total; per-residue (Å²): 133,68,63,65,62,47,46,50,51,16,64,73,67,61,52,81,70,83,89,74,96,49,78,88,52,48,66,58,55,51,52,50,53,52,49,55,60,74,37,44,57,32,34,72,26,29,41,36,41,32,65,31,88,37,46,41,73,33,89,63,57,41,54,43,66,61,60,72,46,81,67,88,77,34,40,37,34,68,66,30,60,41,37,71,96,52,87,85,88,81,50,67,47,72,43,68,79,35,57,34,45,36,39,37,33,36,36,31,25,39,86,86,69,49,77,48,72,53,76,69,43,78,44,79,43,69,58,61,95,75,77,81,74,56,70,69,56,50,55,50,49,55,51,18,50,53,49,30,50,53,50,53,50,55,54,51,55,76,76,42,97,43,75,65,46,56,50,49,53,54,47,47,59,53,52,52,56,62,72,75,106

Mean predicted aligned error: 8.86 Å